Protein 3IEZ (pdb70)

Secondary structure (DSSP, 8-state):
--EEEEHHHHHHHTSEEEETT--GGGGGGEEEEEEE-SSTTEEEEEEEETTEEEEEEEEEHHHHHHHHHTT--EEEEETTEEEEHHHHHHHHH-/--EEEEHHHHHHHTSEEEETTS-GGGGGGEEEEEEE-SSTTEEEEEEEETTEEEEEEEEEHHHHHHHHHTT--EEEEETTEEEEHHHHHHHHH--

Foldseek 3Di:
DWDKDFQLRCCVVQFWVFFAPDDPVQSRQWMWTWADDPDLQKIKIFIGGNRHTDDIDIDGLVVLVVCVVVVHQWDARDPGIIGGSVVVSVVSVD/DWDKDFQLVCCVVQFWVFFPPDDSVQSRQKMWTWDQDPPHQKIKIFIDGNRHTDDIDIDGNVVLVVCVVVPNQWDCRDPGIIGGSVVVSCVNDPD

Sequence (189 aa):
KPVKYTAAKLHEKGVLLLDIDDLQTNQQFKNVTTFDIIATEDVGIFDVRSKFLGVEMEEKVQLNIQQDLLQMQYEGVAVMMKMFDKKVKVNVNLLIYLLLNKKPVKYTAAKLHEEKGVLLLDIDDLQTNQFKNVTTFDIIATEDVGIFDVRSKFLGVEMEKVQLNIQQDLLQMQYEEGVAVMMKMFDKVKVNVNNLLIYLLNNKK

B-factor: mean 20.49, std 7.67, range [2.0, 56.27]

Organism: Homo sapiens (NCBI:txid9606)

Solvent-accessible surface area: 10479 Å² total; per-residue (Å²): 126,58,82,119,50,55,0,30,106,3,19,49,65,4,4,2,10,62,8,64,108,27,111,75,115,59,5,152,41,7,34,0,11,15,38,75,49,131,74,154,9,49,33,18,0,57,10,53,63,123,62,89,74,119,63,109,40,90,14,43,31,106,74,2,55,113,57,79,150,149,54,55,10,32,22,101,9,12,132,60,3,68,0,1,0,54,40,2,22,165,20,12,77,106,130,73,77,102,28,49,0,30,101,3,8,58,70,3,5,1,12,60,10,56,141,38,122,78,100,62,2,137,37,10,36,2,10,14,51,75,33,136,78,150,15,43,27,16,2,69,10,54,75,116,59,92,84,119,66,64,38,115,14,52,34,126,75,2,51,111,55,64,169,128,44,63,9,33,34,99,12,9,78,101,6,71,0,1,0,51,38,2,23,140,12,16,78,88,148

Nearest PDB structures (foldseek):
  3iez-assembly1_A  TM=1.011E+00  e=2.760E-19  Homo sapiens
  3isu-assembly1_A  TM=9.462E-01  e=3.870E-12  Homo sapiens
  1x0h-assembly1_A  TM=8.982E-01  e=3.500E-11  Homo sapiens
  7s0i-assembly1_A  TM=7.755E-01  e=3.023E-01  Influenza A virus (A/Michigan/45/2015(H1N1))
  4m3m-assembly1_A-4  TM=5.484E-01  e=5.243E-01  Influenza A virus (A/duck/Ukraine/1/1963(H3N8))

Radius of gyration: 17.45 Å; Cα contacts (8 Å, |Δi|>4): 394; chains: 2; bounding box: 45×36×48 Å

Structure (mmCIF, N/CA/C/O backbone):
data_3IEZ
#
_entry.id   3IEZ
#
_cell.length_a   45.083
_cell.length_b   47.256
_cell.length_c   46.661
_cell.angle_alpha   90.000
_cell.angle_beta   95.510
_cell.angle_gamma   90.000
#
_symmetry.space_group_name_H-M   'P 1 21 1'
#
loop_
_entity.id
_entity.type
_entity.pdbx_description
1 polymer 'Ras GTPase-activating-like protein IQGAP2'
2 non-polymer 'UNKNOWN ATOM OR ION'
3 water water
#
loop_
_atom_site.group_PDB
_atom_site.id
_atom_site.type_symbol
_atom_site.label_atom_id
_atom_site.label_alt_id
_atom_site.label_comp_id
_atom_site.label_asym_id
_atom_site.label_entity_id
_atom_site.label_seq_id
_atom_site.pdbx_PDB_ins_code
_atom_site.Cartn_x
_atom_site.Cartn_y
_atom_site.Cartn_z
_atom_site.occupancy
_atom_site.B_iso_or_equiv
_atom_site.auth_seq_id
_atom_site.auth_comp_id
_atom_site.auth_asym_id
_atom_site.auth_atom_id
_atom_site.pdbx_PDB_model_num
ATOM 1 N N . LYS A 1 20 ? 26.729 0.674 5.013 1.00 34.18 1477 LYS A N 1
ATOM 2 C CA . LYS A 1 20 ? 27.268 -0.442 5.844 1.00 34.15 1477 LYS A CA 1
ATOM 3 C C . LYS A 1 20 ? 27.459 -0.009 7.296 1.00 33.74 1477 LYS A C 1
ATOM 4 O O . LYS A 1 20 ? 28.415 0.703 7.592 1.00 33.81 1477 LYS A O 1
ATOM 6 N N . PRO A 1 21 ? 26.558 -0.442 8.201 1.00 32.88 1478 PRO A N 1
ATOM 7 C CA . PRO A 1 21 ? 26.787 -0.206 9.639 1.00 31.76 1478 PRO A CA 1
ATOM 8 C C . PRO A 1 21 ? 28.091 -0.780 10.198 1.00 30.06 1478 PRO A C 1
ATOM 9 O O . PRO A 1 21 ? 28.530 -1.867 9.790 1.00 30.26 1478 PRO A O 1
ATOM 13 N N . VAL A 1 22 ? 28.729 -0.039 11.101 1.00 27.34 1479 VAL A N 1
ATOM 14 C CA . VAL A 1 22 ? 29.757 -0.605 11.957 1.00 25.55 1479 VAL A CA 1
ATOM 15 C C . VAL A 1 22 ? 29.043 -0.868 13.278 1.00 23.88 1479 VAL A C 1
ATOM 16 O O . VAL A 1 22 ? 28.327 -0.016 13.793 1.00 23.73 1479 VAL A O 1
ATOM 20 N N . LYS A 1 23 ? 29.223 -2.073 13.801 1.00 22.56 1480 LYS A N 1
ATOM 21 C CA . LYS A 1 23 ? 28.505 -2.558 14.974 1.00 21.82 1480 LYS A CA 1
ATOM 22 C C . LYS A 1 23 ? 29.447 -2.652 16.147 1.00 19.87 1480 LYS A C 1
ATOM 23 O O . LYS A 1 23 ? 30.567 -3.150 15.994 1.00 20.28 1480 LYS A O 1
ATOM 29 N N . TYR A 1 24 ? 28.990 -2.176 17.296 1.00 17.37 1481 TYR A N 1
ATOM 30 C CA . TYR A 1 24 ? 29.680 -2.359 18.583 1.00 17.24 1481 TYR A CA 1
ATOM 31 C C . TYR A 1 24 ? 28.707 -2.754 19.659 1.00 17.04 1481 TYR A C 1
ATOM 32 O O . TYR A 1 24 ? 27.660 -2.166 19.780 1.00 17.97 1481 TYR A O 1
ATOM 41 N N . THR A 1 25 ? 29.022 -3.770 20.451 1.00 16.85 1482 THR A N 1
ATOM 42 C CA . THR A 1 25 ? 28.215 -4.060 21.600 1.00 17.73 1482 THR A CA 1
ATOM 43 C C . THR A 1 25 ? 28.466 -3.037 22.688 1.00 16.07 1482 THR A C 1
ATOM 44 O O . THR A 1 25 ? 29.534 -2.377 22.714 1.00 16.32 1482 THR A O 1
ATOM 48 N N . ALA A 1 26 ? 27.488 -2.857 23.550 1.00 16.37 1483 ALA A N 1
ATOM 49 C CA . ALA A 1 26 ? 27.665 -1.985 24.703 1.00 15.64 1483 ALA A CA 1
ATOM 50 C C . ALA A 1 26 ? 28.822 -2.477 25.523 1.00 16.38 1483 ALA A C 1
ATOM 51 O O . ALA A 1 26 ? 29.605 -1.681 26.059 1.00 15.79 1483 ALA A O 1
ATOM 53 N N . ALA A 1 27 ? 28.943 -3.785 25.671 1.00 16.83 1484 ALA A N 1
ATOM 54 C CA . ALA A 1 27 ? 30.060 -4.322 26.437 1.00 17.43 1484 ALA A CA 1
ATOM 55 C C . ALA A 1 27 ? 31.427 -3.963 25.870 1.00 16.04 1484 ALA A C 1
ATOM 56 O O . ALA A 1 27 ? 32.320 -3.551 26.622 1.00 16.16 1484 ALA A O 1
ATOM 58 N N . LYS A 1 28 ? 31.629 -4.047 24.552 1.00 16.38 1485 LYS A N 1
ATOM 59 C CA . LYS A 1 28 ? 32.882 -3.625 23.897 1.00 15.33 1485 LYS A CA 1
ATOM 60 C C . LYS A 1 28 ? 33.155 -2.106 24.143 1.00 15.42 1485 LYS A C 1
ATOM 61 O O . LYS A 1 28 ? 34.259 -1.706 24.470 1.00 14.93 1485 LYS A O 1
ATOM 67 N N . LEU A 1 29 ? 32.139 -1.287 23.950 1.00 14.24 1486 LEU A N 1
ATOM 68 C CA . LEU A 1 29 ? 32.301 0.150 24.168 1.00 12.44 1486 LEU A CA 1
ATOM 69 C C . LEU A 1 29 ? 32.617 0.466 25.645 1.00 12.41 1486 LEU A C 1
ATOM 70 O O . LEU A 1 29 ? 33.375 1.399 25.926 1.00 10.69 1486 LEU A O 1
ATOM 75 N N . HIS A 1 30 ? 32.045 -0.301 26.570 1.00 11.67 1487 HIS A N 1
ATOM 76 C CA . HIS A 1 30 ? 32.302 -0.150 28.026 1.00 11.88 1487 HIS A CA 1
ATOM 77 C C . HIS A 1 30 ? 33.754 -0.533 28.312 1.00 12.06 1487 HIS A C 1
ATOM 78 O O . HIS A 1 30 ? 34.494 0.226 28.954 1.00 12.58 1487 HIS A O 1
ATOM 85 N N . GLU A 1 31 ? 34.189 -1.669 27.785 1.00 13.41 1488 GLU A N 1
ATOM 86 C CA . GLU A 1 31 ? 35.573 -2.090 27.936 1.00 13.48 1488 GLU A CA 1
ATOM 87 C C . GLU A 1 31 ? 36.532 -1.014 27.440 1.00 12.91 1488 GLU A C 1
ATOM 88 O O . GLU A 1 31 ? 37.557 -0.715 28.078 1.00 13.59 1488 GLU A O 1
ATOM 94 N N . LYS A 1 32 ? 36.257 -0.468 26.261 1.00 12.44 1489 LYS A N 1
ATOM 95 C CA . LYS A 1 32 ? 37.113 0.537 25.614 1.00 13.50 1489 LYS A CA 1
ATOM 96 C C . LYS A 1 32 ? 37.132 1.910 26.309 1.00 11.87 1489 LYS A C 1
ATOM 97 O O . LYS A 1 32 ? 37.989 2.739 26.030 1.00 14.48 1489 LYS A O 1
ATOM 102 N N . GLY A 1 33 ? 36.114 2.182 27.115 1.00 11.36 1490 GLY A N 1
ATOM 103 C CA . GLY A 1 33 ? 35.972 3.479 27.785 1.00 11.08 1490 GLY A CA 1
ATOM 104 C C . GLY A 1 33 ? 35.092 4.479 27.076 1.00 10.48 1490 GLY A C 1
ATOM 105 O O . GLY A 1 33 ? 34.815 5.559 27.578 1.00 10.10 1490 GLY A O 1
ATOM 106 N N . VAL A 1 34 ? 34.649 4.133 25.868 1.00 10.71 1491 VAL A N 1
ATOM 107 C CA . VAL A 1 34 ? 33.703 4.993 25.161 1.00 10.76 1491 VAL A CA 1
ATOM 108 C C . VAL A 1 34 ? 32.402 5.103 25.908 1.00 11.10 1491 VAL A C 1
ATOM 109 O O . VAL A 1 34 ? 31.844 6.199 26.007 1.00 10.44 1491 VAL A O 1
ATOM 113 N N . LEU A 1 35 ? 31.915 3.994 26.445 1.00 10.79 1492 LEU A N 1
ATOM 114 C CA A LEU A 1 35 ? 30.655 3.994 27.161 0.50 11.13 1492 LEU A CA 1
ATOM 115 C CA B LEU A 1 35 ? 30.653 3.947 27.164 0.50 11.47 1492 LEU A CA 1
ATOM 116 C C . LEU A 1 35 ? 30.950 3.923 28.664 1.00 10.93 1492 LEU A C 1
ATOM 117 O O . LEU A 1 35 ? 31.758 3.067 29.129 1.00 11.70 1492 LEU A O 1
ATOM 126 N N . LEU A 1 36 ? 30.334 4.817 29.434 1.00 12.30 1493 LEU A N 1
ATOM 127 C CA . LEU A 1 36 ? 30.466 4.802 30.902 1.00 12.93 1493 LEU A CA 1
ATOM 128 C C . LEU A 1 36 ? 29.395 3.936 31.552 1.00 13.61 1493 LEU A C 1
ATOM 129 O O . LEU A 1 36 ? 29.753 3.093 32.405 1.00 16.63 1493 LEU A O 1
ATOM 134 N N . ASP A 1 37 ? 28.138 4.122 31.173 1.00 12.96 1494 ASP A N 1
ATOM 135 C CA . ASP A 1 37 ? 27.043 3.432 31.842 1.00 15.40 1494 ASP A CA 1
ATOM 136 C C . ASP A 1 37 ? 25.770 3.542 31.026 1.00 16.62 1494 ASP A C 1
ATOM 137 O O . ASP A 1 37 ? 25.647 4.385 30.152 1.00 15.31 1494 ASP A O 1
ATOM 142 N N . ILE A 1 38 ? 24.822 2.652 31.323 1.00 18.90 1495 ILE A N 1
ATOM 143 C CA . ILE A 1 38 ? 23.481 2.699 30.792 1.00 19.61 1495 ILE A CA 1
ATOM 144 C C . ILE A 1 38 ? 22.563 2.617 32.025 1.00 22.15 1495 ILE A C 1
ATOM 145 O O . ILE A 1 38 ? 22.601 1.645 32.778 1.00 23.11 1495 ILE A O 1
ATOM 150 N N . ASP A 1 39 ? 21.824 3.689 32.248 1.00 25.00 1496 ASP A N 1
ATOM 151 C CA . ASP A 1 39 ? 20.950 3.818 33.420 1.00 28.13 1496 ASP A CA 1
ATOM 152 C C . ASP A 1 39 ? 19.906 2.701 33.361 1.00 29.90 1496 ASP A C 1
ATOM 153 O O . ASP A 1 39 ? 19.263 2.510 32.333 1.00 30.75 1496 ASP A O 1
ATOM 158 N N . ASP A 1 40 ? 19.729 1.985 34.462 1.00 32.85 1497 ASP A N 1
ATOM 159 C CA . ASP A 1 40 ? 18.633 1.000 34.579 1.00 34.47 1497 ASP A CA 1
ATOM 160 C C . ASP A 1 40 ? 18.876 -0.249 33.734 1.00 36.08 1497 ASP A C 1
ATOM 161 O O . ASP A 1 40 ? 17.932 -0.955 33.312 1.00 37.36 1497 ASP A O 1
ATOM 163 N N . LEU A 1 41 ? 20.152 -0.524 33.485 1.00 36.56 1498 LEU A N 1
ATOM 164 C CA . LEU A 1 41 ? 20.553 -1.739 32.836 1.00 36.73 1498 LEU A CA 1
ATOM 165 C C . LEU A 1 41 ? 21.631 -2.336 33.702 1.00 36.75 1498 LEU A C 1
ATOM 166 O O . LEU A 1 41 ? 22.639 -1.694 34.001 1.00 36.75 1498 LEU A O 1
ATOM 171 N N . GLN A 1 42 ? 21.408 -3.575 34.130 1.00 36.74 1499 GLN A N 1
ATOM 172 C CA . GLN A 1 42 ? 22.388 -4.296 34.901 1.00 36.58 1499 GLN A CA 1
ATOM 173 C C . GLN A 1 42 ? 23.560 -4.552 33.967 1.00 35.99 1499 GLN A C 1
ATOM 174 O O . GLN A 1 42 ? 23.366 -4.727 32.767 1.00 34.58 1499 GLN A O 1
ATOM 180 N N . THR A 1 43 ? 24.779 -4.521 34.494 1.00 35.50 1500 THR A N 1
ATOM 181 C CA . THR A 1 43 ? 25.961 -4.655 33.639 1.00 35.13 1500 THR A CA 1
ATOM 182 C C . THR A 1 43 ? 25.957 -6.029 32.963 1.00 34.63 1500 THR A C 1
ATOM 183 O O . THR A 1 43 ? 26.569 -6.184 31.906 1.00 34.46 1500 THR A O 1
ATOM 185 N N . ASN A 1 44 ? 25.244 -7.001 33.562 1.00 33.88 1501 ASN A N 1
ATOM 186 C CA . ASN A 1 44 ? 25.028 -8.332 32.958 1.00 33.00 1501 ASN A CA 1
ATOM 187 C C . ASN A 1 44 ? 24.032 -8.346 31.792 1.00 31.03 1501 ASN A C 1
ATOM 188 O O . ASN A 1 44 ? 23.711 -9.407 31.274 1.00 31.84 1501 ASN A O 1
ATOM 193 N N . GLN A 1 45 ? 23.520 -7.178 31.440 1.00 28.74 1502 GLN A N 1
ATOM 194 C CA A GLN A 1 45 ? 22.683 -7.014 30.265 0.50 27.73 1502 GLN A CA 1
ATOM 195 C CA B GLN A 1 45 ? 22.676 -7.031 30.267 0.50 27.61 1502 GLN A CA 1
ATOM 196 C C . GLN A 1 45 ? 23.355 -6.187 29.182 1.00 26.65 1502 GLN A C 1
ATOM 197 O O . GLN A 1 45 ? 22.772 -5.959 28.134 1.00 25.25 1502 GLN A O 1
ATOM 208 N N . PHE A 1 46 ? 24.598 -5.727 29.407 1.00 25.26 1503 PHE A N 1
ATOM 209 C CA . PHE A 1 46 ? 25.261 -4.889 28.356 1.00 24.68 1503 PHE A CA 1
ATOM 210 C C . PHE A 1 46 ? 25.513 -5.652 27.059 1.00 24.81 1503 PHE A C 1
ATOM 211 O O . PHE A 1 46 ? 25.586 -5.068 25.966 1.00 24.61 1503 PHE A O 1
ATOM 219 N N . LYS A 1 47 ? 25.685 -6.966 27.190 1.00 25.89 1504 LYS A N 1
ATOM 220 C CA . LYS A 1 47 ? 25.883 -7.832 26.038 1.00 26.23 1504 LYS A CA 1
ATOM 221 C C . LYS A 1 47 ? 24.646 -7.822 25.116 1.00 25.43 1504 LYS A C 1
ATOM 222 O O . LYS A 1 47 ? 24.759 -8.090 23.923 1.00 27.18 1504 LYS A O 1
ATOM 228 N N . ASN A 1 48 ? 23.508 -7.463 25.678 1.00 24.39 1505 ASN A N 1
ATOM 229 C CA . ASN A 1 48 ? 22.248 -7.481 24.932 1.00 22.64 1505 ASN A CA 1
ATOM 230 C C . ASN A 1 48 ? 21.961 -6.192 24.206 1.00 20.98 1505 ASN A C 1
ATOM 231 O O . ASN A 1 48 ? 20.997 -6.098 23.453 1.00 17.04 1505 ASN A O 1
ATOM 236 N N . VAL A 1 49 ? 22.834 -5.200 24.423 1.00 18.85 1506 VAL A N 1
ATOM 237 C CA . VAL A 1 49 ? 22.745 -3.906 23.750 1.00 17.58 1506 VAL A CA 1
ATOM 238 C C . VAL A 1 49 ? 23.816 -3.815 22.683 1.00 16.39 1506 VAL A C 1
ATOM 239 O O . VAL A 1 49 ? 25.001 -4.102 22.943 1.00 17.38 1506 VAL A O 1
ATOM 243 N N A THR A 1 50 ? 23.391 -3.469 21.459 0.50 15.58 1507 THR A N 1
ATOM 244 N N B THR A 1 50 ? 23.419 -3.432 21.490 0.50 15.52 1507 THR A N 1
ATOM 245 C CA A THR A 1 50 ? 24.279 -3.204 20.300 0.50 16.28 1507 THR A CA 1
ATOM 246 C CA B THR A 1 50 ? 24.388 -3.100 20.482 0.50 16.19 1507 THR A CA 1
ATOM 247 C C A THR A 1 50 ? 24.009 -1.851 19.620 0.50 15.34 1507 THR A C 1
ATOM 248 C C B THR A 1 50 ? 24.069 -1.727 19.921 0.50 15.11 1507 THR A C 1
ATOM 249 O O A THR A 1 50 ? 22.876 -1.475 19.335 0.50 15.08 1507 THR A O 1
ATOM 250 O O B THR A 1 50 ? 22.981 -1.182 20.127 0.50 14.37 1507 THR A O 1
ATOM 257 N N . PHE A 1 51 ? 25.085 -1.155 19.285 1.00 14.80 1508 PHE A N 1
ATOM 258 C CA . PHE A 1 51 ? 24.977 0.110 18.594 1.00 14.93 1508 PHE A CA 1
ATOM 259 C C . PHE A 1 51 ? 25.422 -0.083 17.161 1.00 15.07 1508 PHE A C 1
ATOM 260 O O . PHE A 1 51 ? 26.489 -0.610 16.940 1.00 18.22 1508 PHE A O 1
ATOM 268 N N . ASP A 1 52 ? 24.596 0.316 16.192 1.00 16.06 1509 ASP A N 1
ATOM 269 C CA . ASP A 1 52 ? 25.030 0.372 14.790 1.00 16.71 1509 ASP A CA 1
ATOM 270 C C . ASP A 1 52 ? 25.348 1.830 14.456 1.00 16.06 1509 ASP A C 1
ATOM 271 O O . ASP A 1 52 ? 24.536 2.706 14.698 1.00 17.58 1509 ASP A O 1
ATOM 276 N N . ILE A 1 53 ? 26.525 2.058 13.904 1.00 15.88 1510 ILE A N 1
ATOM 277 C CA . ILE A 1 53 ? 26.948 3.436 13.535 1.00 16.63 1510 ILE A CA 1
ATOM 278 C C . ILE A 1 53 ? 27.033 3.462 12.027 1.00 17.22 1510 ILE A C 1
ATOM 279 O O . ILE A 1 53 ? 27.751 2.682 11.429 1.00 18.03 1510 ILE A O 1
ATOM 284 N N . ILE A 1 54 ? 26.238 4.324 11.420 1.00 17.98 1511 ILE A N 1
ATOM 285 C CA . ILE A 1 54 ? 26.061 4.345 9.989 1.00 19.55 1511 ILE A CA 1
ATOM 286 C C . ILE A 1 54 ? 26.471 5.717 9.438 1.00 19.19 1511 ILE A C 1
ATOM 287 O O . ILE A 1 54 ? 26.048 6.747 9.937 1.00 18.38 1511 ILE A O 1
ATOM 292 N N . ALA A 1 55 ? 27.312 5.719 8.412 1.00 20.87 1512 ALA A N 1
ATOM 293 C CA . ALA A 1 55 ? 27.624 6.959 7.731 1.00 20.73 1512 ALA A CA 1
ATOM 294 C C . ALA A 1 55 ? 26.385 7.525 7.049 1.00 20.42 1512 ALA A C 1
ATOM 295 O O . ALA A 1 55 ? 25.421 6.815 6.731 1.00 21.38 1512 ALA A O 1
ATOM 297 N N . THR A 1 56 ? 26.405 8.836 6.848 1.00 18.55 1513 THR A N 1
ATOM 298 C CA . THR A 1 56 ? 25.350 9.540 6.135 1.00 18.92 1513 THR A CA 1
ATOM 299 C C . THR A 1 56 ? 25.958 10.328 4.988 1.00 18.97 1513 THR A C 1
ATOM 300 O O . THR A 1 56 ? 27.168 10.280 4.773 1.00 21.48 1513 THR A O 1
ATOM 304 N N . GLU A 1 57 ? 25.104 11.015 4.248 1.00 21.31 1514 GLU A N 1
ATOM 305 C CA . GLU A 1 57 ? 25.541 11.830 3.108 1.00 21.85 1514 GLU A CA 1
ATOM 306 C C . GLU A 1 57 ? 26.306 13.097 3.536 1.00 22.23 1514 GLU A C 1
ATOM 307 O O . GLU A 1 57 ? 26.795 13.840 2.685 1.00 23.43 1514 GLU A O 1
ATOM 310 N N . ASP A 1 58 ? 26.391 13.363 4.841 1.00 20.24 1515 ASP A N 1
ATOM 311 C CA . ASP A 1 58 ? 27.265 14.427 5.370 1.00 18.98 1515 ASP A CA 1
ATOM 312 C C . ASP A 1 58 ? 28.471 13.802 6.064 1.00 18.52 1515 ASP A C 1
ATOM 313 O O . ASP A 1 58 ? 28.317 12.932 6.891 1.00 16.87 1515 ASP A O 1
ATOM 318 N N . VAL A 1 59 ? 29.684 14.227 5.716 1.00 17.76 1516 VAL A N 1
ATOM 319 C CA . VAL A 1 59 ? 30.890 13.660 6.317 1.00 19.12 1516 VAL A CA 1
ATOM 320 C C . VAL A 1 59 ? 30.913 13.867 7.824 1.00 19.65 1516 VAL A C 1
ATOM 321 O O . VAL A 1 59 ? 31.542 13.049 8.511 1.00 19.12 1516 VAL A O 1
ATOM 325 N N . GLY A 1 60 ? 30.251 14.910 8.326 1.00 18.26 1517 GLY A N 1
ATOM 326 C CA . GLY A 1 60 ? 30.264 15.151 9.776 1.00 19.31 1517 GLY A CA 1
ATOM 327 C C . GLY A 1 60 ? 29.197 14.437 10.591 1.00 18.87 1517 GLY A C 1
ATOM 328 O O . GLY A 1 60 ? 29.245 14.459 11.831 1.00 20.46 1517 GLY A O 1
ATOM 329 N N . ILE A 1 61 ? 28.280 13.718 9.937 1.00 16.64 1518 ILE A N 1
ATOM 330 C CA . ILE A 1 61 ? 27.092 13.258 10.633 1.00 15.20 1518 ILE A CA 1
ATOM 331 C C . ILE A 1 61 ? 26.943 11.755 10.561 1.00 14.14 1518 ILE A C 1
ATOM 332 O O . ILE A 1 61 ? 27.079 11.120 9.514 1.00 14.00 1518 ILE A O 1
ATOM 337 N N . PHE A 1 62 ? 26.717 11.160 11.741 1.00 14.31 1519 PHE A N 1
ATOM 338 C CA . PHE A 1 62 ? 26.563 9.698 11.898 1.00 15.12 1519 PHE A CA 1
ATOM 339 C C . PHE A 1 62 ? 25.209 9.336 12.465 1.00 13.79 1519 PHE A C 1
ATOM 340 O O . PHE A 1 62 ? 24.693 10.006 13.371 1.00 15.02 1519 PHE A O 1
ATOM 348 N N . ASP A 1 63 ? 24.614 8.288 11.905 1.00 15.38 1520 ASP A N 1
ATOM 349 C CA . ASP A 1 63 ? 23.312 7.761 12.311 1.00 16.86 1520 ASP A CA 1
ATOM 350 C C . ASP A 1 63 ? 23.603 6.604 13.257 1.00 16.40 1520 ASP A C 1
ATOM 351 O O . ASP A 1 63 ? 24.249 5.642 12.853 1.00 18.34 1520 ASP A O 1
ATOM 356 N N . VAL A 1 64 ? 23.243 6.757 14.522 1.00 14.88 1521 VAL A N 1
ATOM 357 C CA . VAL A 1 64 ? 23.524 5.748 15.543 1.00 13.98 1521 VAL A CA 1
ATOM 358 C C . VAL A 1 64 ? 22.207 5.106 15.960 1.00 14.75 1521 VAL A C 1
ATOM 359 O O . VAL A 1 64 ? 21.312 5.771 16.415 1.00 14.55 1521 VAL A O 1
ATOM 363 N N . ARG A 1 65 ? 22.109 3.796 15.759 1.00 15.38 1522 ARG A N 1
ATOM 364 C CA . ARG A 1 65 ? 20.949 3.019 16.234 1.00 15.81 1522 ARG A CA 1
ATOM 365 C C . ARG A 1 65 ? 21.279 2.206 17.468 1.00 15.45 1522 ARG A C 1
ATOM 366 O O . ARG A 1 65 ? 22.332 1.550 17.522 1.00 16.96 1522 ARG A O 1
ATOM 374 N N . SER A 1 66 ? 20.384 2.243 18.430 1.00 16.38 1523 SER A N 1
ATOM 375 C CA . SER A 1 66 ? 20.514 1.532 19.695 1.00 16.54 1523 SER A CA 1
ATOM 376 C C . SER A 1 66 ? 19.592 0.332 19.651 1.00 17.45 1523 SER A C 1
ATOM 377 O O . SER A 1 66 ? 18.390 0.505 19.507 1.00 18.07 1523 SER A O 1
ATOM 380 N N . LYS A 1 67 ? 20.175 -0.853 19.733 1.00 15.61 1524 LYS A N 1
ATOM 381 C CA . LYS A 1 67 ? 19.390 -2.117 19.633 1.00 17.59 1524 LYS A CA 1
ATOM 382 C C . LYS A 1 67 ? 19.416 -2.823 20.981 1.00 17.55 1524 LYS A C 1
ATOM 383 O O . LYS A 1 67 ? 20.403 -2.763 21.728 1.00 17.60 1524 LYS A O 1
ATOM 389 N N . PHE A 1 68 ? 18.317 -3.500 21.307 1.00 16.79 1525 PHE A N 1
ATOM 390 C CA . PHE A 1 68 ? 18.235 -4.301 22.500 1.00 16.13 1525 PHE A CA 1
ATOM 391 C C . PHE A 1 68 ? 17.692 -5.652 22.054 1.00 15.05 1525 PHE A C 1
ATOM 392 O O . PHE A 1 68 ? 16.629 -5.691 21.442 1.00 14.68 1525 PHE A O 1
ATOM 400 N N . LEU A 1 69 ? 18.444 -6.720 22.312 1.00 14.99 1526 LEU A N 1
ATOM 401 C CA . LEU A 1 69 ? 18.068 -8.076 21.840 1.00 15.16 1526 LEU A CA 1
ATOM 402 C C . LEU A 1 69 ? 17.638 -8.047 20.374 1.00 15.02 1526 LEU A C 1
ATOM 403 O O . LEU A 1 69 ? 16.644 -8.661 19.919 1.00 17.00 1526 LEU A O 1
ATOM 408 N N . GLY A 1 70 ? 18.414 -7.322 19.575 1.00 15.31 1527 GLY A N 1
ATOM 409 C CA . GLY A 1 70 ? 18.223 -7.310 18.126 1.00 17.66 1527 GLY A CA 1
ATOM 410 C C . GLY A 1 70 ? 17.189 -6.317 17.624 1.00 17.61 1527 GLY A C 1
ATOM 411 O O . GLY A 1 70 ? 16.989 -6.190 16.403 1.00 21.67 1527 GLY A O 1
ATOM 412 N N . VAL A 1 71 ? 16.525 -5.636 18.544 1.00 16.61 1528 VAL A N 1
ATOM 413 C CA . VAL A 1 71 ? 15.413 -4.747 18.257 1.00 16.39 1528 VAL A CA 1
ATOM 414 C C . VAL A 1 71 ? 15.920 -3.290 18.345 1.00 15.91 1528 VAL A C 1
ATOM 415 O O . VAL A 1 71 ? 16.399 -2.890 19.374 1.00 17.28 1528 VAL A O 1
ATOM 419 N N . GLU A 1 72 ? 15.687 -2.494 17.298 1.00 18.29 1529 GLU A N 1
ATOM 420 C CA . GLU A 1 72 ? 16.033 -1.057 17.338 1.00 19.06 1529 GLU A CA 1
ATOM 421 C C . GLU A 1 72 ? 15.067 -0.349 18.275 1.00 20.14 1529 GLU A C 1
ATOM 422 O O . GLU A 1 72 ? 13.835 -0.363 18.043 1.00 21.98 1529 GLU A O 1
ATOM 428 N N . MET A 1 73 ? 15.594 0.271 19.323 1.00 20.30 1530 MET A N 1
ATOM 429 C CA . MET A 1 73 ? 14.830 0.941 20.377 1.00 21.48 1530 MET A CA 1
ATOM 430 C C . MET A 1 73 ? 14.853 2.464 20.235 1.00 22.00 1530 MET A C 1
ATOM 431 O O . MET A 1 73 ? 13.900 3.154 20.620 1.00 23.34 1530 MET A O 1
ATOM 436 N N . GLU A 1 74 ? 15.942 3.000 19.684 1.00 20.69 1531 GLU A N 1
ATOM 437 C CA A GLU A 1 74 ? 16.032 4.432 19.474 0.50 20.10 1531 GLU A CA 1
ATOM 438 C CA B GLU A 1 74 ? 16.157 4.448 19.640 0.50 20.60 1531 GLU A CA 1
ATOM 439 C C . GLU A 1 74 ? 17.202 4.717 18.568 1.00 19.02 1531 GLU A C 1
ATOM 440 O O . GLU A 1 74 ? 17.946 3.825 18.192 1.00 16.61 1531 GLU A O 1
ATOM 451 N N . LYS A 1 75 ? 17.271 5.944 18.098 1.00 18.51 1532 LYS A N 1
ATOM 452 C CA . 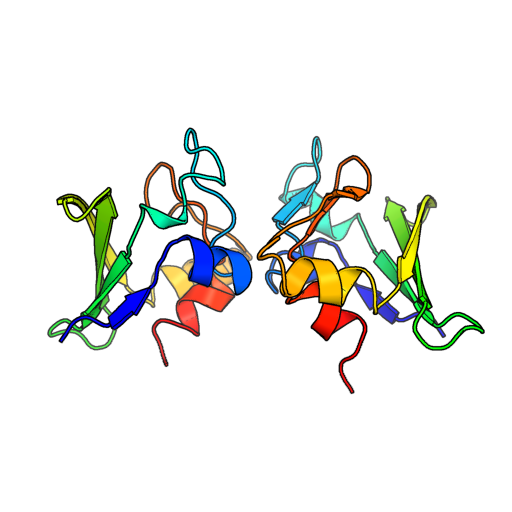LYS A 1 75 ? 18.268 6.347 17.109 1.00 18.96 1532 LYS A CA 1
ATOM 453 C C . LYS A 1 75 ? 18.570 7.820 17.362 1.00 17.24 1532 LYS A C 1
ATOM 454 O O . LYS A 1 75 ? 17.741 8.568 17.909 1.00 16.84 1532 LYS A O 1
ATOM 460 N N . VAL A 1 76 ? 19.793 8.207 17.019 1.00 15.81 1533 VAL A N 1
ATOM 461 C CA . VAL A 1 76 ? 20.235 9.594 17.187 1.00 15.43 1533 VAL A CA 1
ATOM 462 C C . VAL A 1 76 ? 21.154 9.917 16.048 1.00 15.20 1533 VAL A C 1
ATOM 463 O O . VAL A 1 76 ? 21.922 9.080 15.599 1.00 15.30 1533 VAL A O 1
ATOM 467 N N . GLN A 1 77 ? 21.091 11.145 15.542 1.00 15.52 1534 GLN A N 1
ATOM 468 C CA . GLN A 1 77 ? 22.045 11.615 14.564 1.00 16.11 1534 GLN A CA 1
ATOM 469 C C . GLN A 1 77 ? 23.054 12.474 15.294 1.00 16.22 1534 GLN A C 1
ATOM 470 O O . GLN A 1 77 ? 22.682 13.431 15.973 1.00 17.79 1534 GLN A O 1
ATOM 476 N N . LEU A 1 78 ? 24.321 12.125 15.172 1.00 13.80 1535 LEU A N 1
ATOM 477 C CA . LEU A 1 78 ? 25.390 12.812 15.866 1.00 14.16 1535 LEU A CA 1
ATOM 478 C C . LEU A 1 78 ? 26.241 13.558 14.855 1.00 14.78 1535 LEU A C 1
ATOM 479 O O . LEU A 1 78 ? 26.822 12.971 13.972 1.00 15.69 1535 LEU A O 1
ATOM 484 N N . ASN A 1 79 ? 26.330 14.849 15.049 1.00 14.41 1536 ASN A N 1
ATOM 485 C CA . ASN A 1 79 ? 27.209 15.715 14.257 1.00 14.99 1536 ASN A CA 1
ATOM 486 C C . ASN A 1 79 ? 28.514 15.903 15.054 1.00 15.72 1536 ASN A C 1
ATOM 487 O O . ASN A 1 79 ? 28.500 16.430 16.187 1.00 15.36 1536 ASN A O 1
ATOM 492 N N . ILE A 1 80 ? 29.620 15.451 14.475 1.00 16.31 1537 ILE A N 1
ATOM 493 C CA . ILE A 1 80 ? 30.930 15.528 15.156 1.00 17.64 1537 ILE A CA 1
ATOM 494 C C . ILE A 1 80 ? 31.239 16.968 15.545 1.00 17.75 1537 ILE A C 1
ATOM 495 O O . ILE A 1 80 ? 31.929 17.150 16.559 1.00 18.17 1537 ILE A O 1
ATOM 500 N N . GLN A 1 81 ? 30.701 17.985 14.862 1.00 17.77 1538 GLN A N 1
ATOM 501 C CA A GLN A 1 81 ? 30.952 19.342 15.315 0.50 18.39 1538 GLN A CA 1
ATOM 502 C CA B GLN A 1 81 ? 30.822 19.437 15.259 0.50 18.62 1538 GLN A CA 1
ATOM 503 C C . GLN A 1 81 ? 30.240 19.704 16.628 1.00 18.10 1538 GLN A C 1
ATOM 504 O O . GLN A 1 81 ? 30.731 20.539 17.403 1.00 17.86 1538 GLN A O 1
ATOM 515 N N . ASP A 1 82 ? 29.104 19.084 16.898 1.00 16.70 1539 ASP A N 1
ATOM 516 C CA . ASP A 1 82 ? 28.451 19.283 18.188 1.00 16.72 1539 ASP A CA 1
ATOM 517 C C . ASP A 1 82 ? 29.317 18.669 19.304 1.00 16.63 1539 ASP A C 1
ATOM 518 O O . ASP A 1 82 ? 29.444 19.228 20.406 1.00 15.74 1539 ASP A O 1
ATOM 523 N N . LEU A 1 83 ? 29.975 17.553 19.034 1.00 14.81 1540 LEU A N 1
ATOM 524 C CA . LEU A 1 83 ? 30.869 16.903 19.971 1.00 15.07 1540 LEU A CA 1
ATOM 525 C C . LEU A 1 83 ? 32.107 17.772 20.210 1.00 14.08 1540 LEU A C 1
ATOM 526 O O . LEU A 1 83 ? 32.566 17.910 21.339 1.00 15.19 1540 LEU A O 1
ATOM 531 N N . LEU A 1 84 ? 32.593 18.377 19.137 1.00 14.95 1541 LEU A N 1
ATOM 532 C CA . LEU A 1 84 ? 33.779 19.247 19.244 1.00 15.61 1541 LEU A CA 1
ATOM 533 C C . LEU A 1 84 ? 33.428 20.460 20.070 1.00 17.67 1541 LEU A C 1
ATOM 534 O O . LEU A 1 84 ? 34.317 20.925 20.819 1.00 20.05 1541 LEU A O 1
ATOM 539 N N . GLN A 1 85 ? 32.202 20.985 19.960 1.00 17.58 1542 GLN A N 1
ATOM 540 C CA . GLN A 1 85 ? 31.756 22.166 20.771 1.00 18.46 1542 GLN A CA 1
ATOM 541 C C . GLN A 1 85 ? 31.781 21.771 22.243 1.00 19.82 1542 GLN A C 1
ATOM 542 O O . GLN A 1 85 ? 32.260 22.539 23.098 1.00 22.85 1542 GLN A O 1
ATOM 548 N N . MET A 1 86 ? 31.388 20.541 22.540 1.00 18.51 1543 MET A N 1
ATOM 549 C CA . MET A 1 86 ? 31.439 20.029 23.924 1.00 19.28 1543 MET A CA 1
ATOM 550 C C . MET A 1 86 ? 32.854 19.962 24.442 1.00 20.61 1543 MET A C 1
ATOM 551 O O . MET A 1 86 ? 33.105 20.377 25.600 1.00 22.16 1543 MET A O 1
ATOM 556 N N . GLN A 1 87 ? 33.767 19.458 23.627 1.00 21.90 1544 GLN A N 1
ATOM 557 C CA . GLN A 1 87 ? 35.216 19.372 23.927 1.00 23.40 1544 GLN A CA 1
ATOM 558 C C . GLN A 1 87 ? 35.730 20.801 24.240 1.00 25.82 1544 GLN A C 1
ATOM 559 O O . GLN A 1 87 ? 36.718 20.912 25.006 1.00 27.82 1544 GLN A O 1
ATOM 565 N N . TYR A 1 88 ? 35.003 21.839 23.739 1.00 27.20 1545 TYR A N 1
ATOM 566 C CA . TYR A 1 88 ? 35.239 23.318 24.066 1.00 27.17 1545 TYR A CA 1
ATOM 567 C C . TYR A 1 88 ? 34.554 23.962 25.269 1.00 28.24 1545 TYR A C 1
ATOM 568 O O . TYR A 1 88 ? 34.98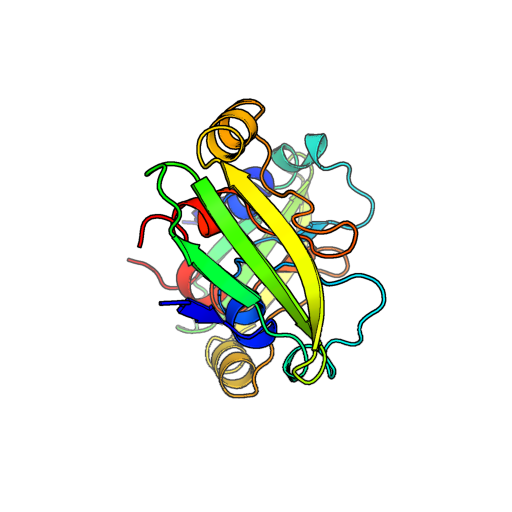1 25.054 25.718 1.00 29.22 1545 TYR A O 1
ATOM 577 N N . GLU A 1 89 ? 33.440 23.432 25.735 1.00 28.46 1546 GLU A N 1
ATOM 578 C CA . GLU A 1 89 ? 32.985 23.842 27.029 1.00 28.51 1546 GLU A CA 1
ATOM 579 C C . GLU A 1 89 ? 33.861 23.090 28.089 1.00 27.00 1546 GLU A C 1
ATOM 580 O O . GLU A 1 89 ? 33.634 23.300 29.262 1.00 29.87 1546 GLU A O 1
ATOM 586 N N . GLY A 1 90 ? 34.841 22.267 27.668 1.00 26.21 1547 GLY A N 1
ATOM 587 C CA . GLY A 1 90 ? 35.600 21.317 28.532 1.00 24.20 1547 GLY A CA 1
ATOM 588 C C . GLY A 1 90 ? 34.760 20.193 29.142 1.00 22.42 1547 GLY A C 1
ATOM 589 O O . GLY A 1 90 ? 34.954 19.782 30.294 1.00 21.15 1547 GLY A O 1
ATOM 590 N N . VAL A 1 91 ? 33.802 19.702 28.354 1.00 18.89 1548 VAL A N 1
ATOM 591 C CA . VAL A 1 91 ? 32.857 18.670 28.756 1.00 17.94 1548 VAL A CA 1
ATOM 592 C C . VAL A 1 91 ? 33.422 17.333 28.318 1.00 15.06 1548 VAL A C 1
ATOM 593 O O . VAL A 1 91 ? 33.721 17.105 27.127 1.00 16.31 1548 VAL A O 1
ATOM 597 N N . ALA A 1 92 ? 33.565 16.414 29.266 1.00 12.40 1549 ALA A N 1
ATOM 598 C CA . ALA A 1 92 ? 34.133 15.111 29.039 1.00 10.95 1549 ALA A CA 1
ATOM 599 C C . ALA A 1 92 ? 33.156 14.038 28.620 1.00 11.67 1549 ALA A C 1
ATOM 600 O O . ALA A 1 92 ? 33.569 13.063 27.983 1.00 10.93 1549 ALA A O 1
ATOM 602 N N . VAL A 1 93 ? 31.899 14.169 29.040 1.00 11.23 1550 VAL A N 1
ATOM 603 C CA . VAL A 1 93 ? 30.904 13.138 28.854 1.00 12.36 1550 VAL A CA 1
ATOM 604 C C . VAL A 1 93 ? 29.557 13.752 28.449 1.00 12.92 1550 VAL A C 1
ATOM 605 O O . VAL A 1 93 ? 29.249 14.904 28.795 1.00 13.57 1550 VAL A O 1
ATOM 609 N N . MET A 1 94 ? 28.794 12.969 27.722 1.00 12.44 1551 MET A N 1
ATOM 610 C CA A MET A 1 94 ? 27.455 13.352 27.235 0.50 12.38 1551 MET A CA 1
ATOM 611 C CA B MET A 1 94 ? 27.449 13.368 27.302 0.50 12.50 1551 MET A CA 1
ATOM 612 C C . MET A 1 94 ? 26.508 12.172 27.362 1.00 13.11 1551 MET A C 1
ATOM 613 O O . MET A 1 94 ? 26.931 11.023 27.597 1.00 13.18 1551 MET A O 1
ATOM 622 N N . LYS A 1 95 ? 25.226 12.420 27.113 1.00 12.99 1552 LYS A N 1
ATOM 623 C CA . LYS A 1 95 ? 24.230 11.362 27.126 1.00 15.81 1552 LYS A CA 1
ATOM 624 C C . LYS A 1 95 ? 23.747 11.161 25.707 1.00 16.97 1552 LYS A C 1
ATOM 625 O O . LYS A 1 95 ? 22.922 11.957 25.214 1.00 18.27 1552 LYS A O 1
ATOM 631 N N . MET A 1 96 ? 24.311 10.139 25.033 1.00 18.45 1553 MET A N 1
ATOM 632 C CA . MET A 1 96 ? 24.131 9.895 23.608 1.00 17.97 1553 MET A CA 1
ATOM 633 C C . MET A 1 96 ? 22.709 9.469 23.416 1.00 19.58 1553 MET A C 1
ATOM 634 O O . MET A 1 96 ? 22.132 9.737 22.390 1.00 20.68 1553 MET A O 1
ATOM 639 N N . PHE A 1 97 ? 22.187 8.789 24.410 1.00 20.17 1554 PHE A N 1
ATOM 640 C CA . PHE A 1 97 ? 20.744 8.518 24.574 1.00 21.52 1554 PHE A CA 1
ATOM 641 C C . PHE A 1 97 ? 20.462 8.856 25.997 1.00 23.34 1554 PHE A C 1
ATOM 642 O O . PHE A 1 97 ? 21.387 8.919 26.778 1.00 23.92 1554 PHE A O 1
ATOM 650 N N . ASP A 1 98 ? 19.187 9.134 26.326 1.00 26.17 1555 ASP A N 1
ATOM 651 C CA . ASP A 1 98 ? 18.834 9.668 27.655 1.00 27.52 1555 ASP A CA 1
ATOM 652 C C . ASP A 1 98 ? 19.377 8.828 28.789 1.00 26.17 1555 ASP A C 1
ATOM 653 O O . ASP A 1 98 ? 19.393 9.275 29.929 1.00 29.37 1555 ASP A O 1
ATOM 658 N N . LYS A 1 99 ? 19.794 7.612 28.464 1.00 24.69 1556 LYS A N 1
ATOM 659 C CA A LYS A 1 99 ? 20.217 6.652 29.463 0.50 23.34 1556 LYS A CA 1
ATOM 660 C CA B LYS A 1 99 ? 20.192 6.604 29.414 0.50 23.14 1556 LYS A CA 1
ATOM 661 C C . LYS A 1 99 ? 21.676 6.235 29.261 1.00 20.87 1556 LYS A C 1
ATOM 662 O O . LYS A 1 99 ? 22.241 5.561 30.122 1.00 21.15 1556 LYS A O 1
ATOM 669 N N . VAL A 1 100 ? 22.288 6.672 28.155 1.00 18.06 1557 VAL A N 1
ATOM 670 C C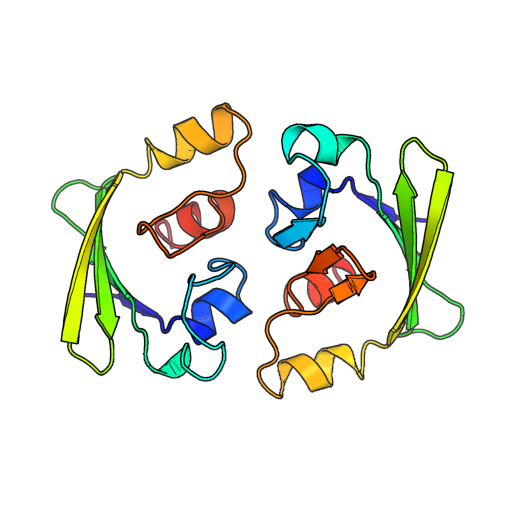A . VAL A 1 100 ? 23.580 6.113 27.735 1.00 15.90 1557 VAL A CA 1
ATOM 671 C C . VAL A 1 100 ? 24.656 7.187 27.822 1.00 13.42 1557 VAL A C 1
ATOM 672 O O . VAL A 1 100 ? 24.680 8.121 27.043 1.00 14.54 1557 VAL A O 1
ATOM 676 N N . LYS A 1 101 ? 25.514 7.081 28.827 1.00 11.94 1558 LYS A N 1
ATOM 677 C CA . LYS A 1 101 ? 26.578 8.036 29.058 1.00 12.81 1558 LYS A CA 1
ATOM 678 C C . LYS A 1 101 ? 27.825 7.597 28.330 1.00 11.33 1558 LYS A C 1
ATOM 679 O O . LYS A 1 101 ? 28.280 6.464 28.523 1.00 11.38 1558 LYS A O 1
ATOM 685 N N . VAL A 1 102 ? 28.399 8.524 27.544 1.00 9.60 1559 VAL A N 1
ATOM 686 C CA . VAL A 1 102 ? 29.567 8.272 26.716 1.00 11.12 1559 VAL A CA 1
ATOM 687 C C . VAL A 1 102 ? 30.624 9.347 26.876 1.00 11.22 1559 VAL A C 1
ATOM 688 O O . VAL A 1 102 ? 30.339 10.508 27.174 1.00 12.35 1559 VAL A O 1
ATOM 692 N N . ASN A 1 103 ? 31.873 8.958 26.631 1.00 9.74 1560 ASN A N 1
ATOM 693 C CA . ASN A 1 103 ? 33.027 9.836 26.675 1.00 9.27 1560 ASN A CA 1
ATOM 694 C C . ASN A 1 103 ? 33.188 10.555 25.328 1.00 9.33 1560 ASN A C 1
ATOM 695 O O . ASN A 1 103 ? 33.318 9.902 24.294 1.00 9.67 1560 ASN A O 1
ATOM 700 N N . VAL A 1 104 ? 33.175 11.891 25.371 1.00 9.54 1561 VAL A N 1
ATOM 701 C CA . VAL A 1 104 ? 33.149 12.732 24.200 1.00 10.09 1561 VAL A CA 1
ATOM 702 C C . VAL A 1 104 ? 34.417 12.474 23.391 1.00 10.01 1561 VAL A C 1
ATOM 703 O O . VAL A 1 104 ? 34.323 12.268 22.165 1.00 11.10 1561 VAL A O 1
ATOM 707 N N . ASN A 1 105 ? 35.599 12.595 23.980 1.00 11.96 1562 ASN A N 1
ATOM 708 C CA . ASN A 1 105 ? 36.836 12.474 23.214 1.00 12.48 1562 ASN A CA 1
ATOM 709 C C . ASN A 1 105 ? 36.953 11.111 22.586 1.00 11.13 1562 ASN A C 1
ATOM 710 O O . ASN A 1 105 ? 37.368 10.985 21.442 1.00 12.74 1562 ASN A O 1
ATOM 715 N N . LEU A 1 106 ? 36.619 10.047 23.301 1.00 10.68 1563 LEU A N 1
ATOM 716 C CA . LEU A 1 106 ? 36.765 8.715 22.751 1.00 10.58 1563 LEU A CA 1
ATOM 717 C C . LEU A 1 106 ? 35.726 8.449 21.661 1.00 11.14 1563 LEU A C 1
ATOM 718 O O . LEU A 1 106 ? 35.980 7.719 20.728 1.00 13.01 1563 LEU A O 1
ATOM 723 N N . LEU A 1 107 ? 34.540 9.030 21.793 1.00 10.67 1564 LEU A N 1
ATOM 724 C CA . LEU A 1 107 ? 33.540 8.900 20.757 1.00 11.30 1564 LEU A CA 1
ATOM 725 C C . LEU A 1 107 ? 33.959 9.600 19.466 1.00 12.24 1564 LEU A C 1
ATOM 726 O O . LEU A 1 107 ? 33.783 9.045 18.384 1.00 11.77 1564 LEU A O 1
ATOM 731 N N . ILE A 1 108 ? 34.499 10.815 19.566 1.00 11.50 1565 ILE A N 1
ATOM 732 C CA . ILE A 1 108 ? 34.952 11.534 18.371 1.00 12.78 1565 ILE A CA 1
ATOM 733 C C . ILE A 1 108 ? 35.996 10.639 17.656 1.00 13.11 1565 ILE A C 1
ATOM 734 O O . ILE A 1 108 ? 35.939 10.484 16.445 1.00 15.39 1565 ILE A O 1
ATOM 739 N N . TYR A 1 109 ? 36.925 10.055 18.402 1.00 13.12 1566 TYR A N 1
ATOM 740 C CA . TYR A 1 109 ? 37.992 9.220 17.802 1.00 14.97 1566 TYR A CA 1
ATOM 741 C C . TYR A 1 109 ? 37.351 8.028 17.100 1.00 15.11 1566 TYR A C 1
ATOM 742 O O . TYR A 1 109 ? 37.710 7.692 15.976 1.00 16.53 1566 TYR A O 1
ATOM 751 N N . LEU A 1 110 ? 36.387 7.400 17.755 1.00 14.63 1567 LEU A N 1
ATOM 752 C CA A LEU A 1 110 ? 35.684 6.226 17.217 0.50 15.58 1567 LEU A CA 1
ATOM 753 C CA B LEU A 1 110 ? 35.716 6.227 17.196 0.50 15.69 1567 LEU A CA 1
ATOM 754 C C . LEU A 1 110 ? 34.983 6.564 15.908 1.00 16.19 1567 LEU A C 1
ATOM 755 O O . LEU A 1 110 ? 35.079 5.809 14.915 1.00 17.02 1567 LEU A O 1
ATOM 764 N N . LEU A 1 111 ? 34.294 7.691 15.884 1.00 15.66 1568 LEU A N 1
ATOM 765 C CA . LEU A 1 111 ? 33.519 8.115 14.711 1.00 17.61 1568 LEU A CA 1
ATOM 766 C C . LEU A 1 111 ? 34.483 8.454 13.592 1.00 19.02 1568 LEU A C 1
ATOM 767 O O . LEU A 1 111 ? 34.151 8.234 12.412 1.00 22.92 1568 LEU A O 1
ATOM 772 N N . ASN A 1 112 ? 35.667 8.956 13.901 1.00 19.54 1569 ASN A N 1
ATOM 773 C CA . ASN A 1 112 ? 36.614 9.345 12.869 1.00 22.31 1569 ASN A CA 1
ATOM 774 C C . ASN A 1 112 ? 37.482 8.163 12.375 1.00 25.92 1569 ASN A C 1
ATOM 775 O O . ASN A 1 112 ? 38.274 8.316 11.430 1.00 28.67 1569 ASN A O 1
ATOM 777 N N . LYS A 1 113 ? 37.297 6.981 12.954 1.00 28.28 1570 LYS A N 1
ATOM 778 C CA . LYS A 1 113 ? 38.138 5.813 12.648 1.00 29.90 1570 LYS A CA 1
ATOM 779 C C . LYS A 1 113 ? 37.474 4.945 11.577 1.00 31.06 1570 LYS A C 1
ATOM 780 O O . LYS A 1 113 ? 36.626 5.428 10.808 1.00 33.56 1570 LYS A O 1
ATOM 782 N N . LYS B 1 20 ? 59.754 9.284 41.885 1.00 38.53 1477 LYS B N 1
ATOM 783 C CA . LYS B 1 20 ? 59.250 10.364 40.983 1.00 37.60 1477 LYS B CA 1
ATOM 784 C C . LYS B 1 20 ? 57.789 10.102 40.586 1.00 36.68 1477 LYS B C 1
ATOM 785 O O . LYS B 1 20 ? 57.527 9.485 39.542 1.00 36.83 1477 LYS B O 1
ATOM 787 N N . PRO B 1 21 ? 56.828 10.573 41.408 1.00 35.39 1478 PRO B N 1
ATOM 788 C CA . PRO B 1 21 ? 55.451 10.288 41.024 1.00 33.52 1478 PRO B CA 1
ATOM 789 C C . PRO B 1 21 ? 55.060 10.946 39.704 1.00 30.83 1478 PRO B C 1
ATOM 790 O O . PRO B 1 21 ? 55.613 11.989 39.304 1.00 31.17 1478 PRO B O 1
ATOM 794 N N . VAL B 1 22 ? 54.128 10.299 39.025 1.00 27.25 1479 VAL B N 1
ATOM 795 C CA . VAL B 1 22 ? 53.449 10.863 37.892 1.00 24.97 1479 VAL B CA 1
ATOM 796 C C . VAL B 1 22 ? 52.095 11.302 38.414 1.00 22.77 1479 VAL B C 1
ATOM 797 O O . VAL B 1 22 ? 51.387 10.518 39.057 1.00 23.10 1479 VAL B O 1
ATOM 801 N N . LYS B 1 23 ? 51.729 12.544 38.136 1.00 19.67 1480 LYS B N 1
ATOM 802 C CA . LYS B 1 23 ? 50.479 13.131 38.620 1.00 19.16 1480 LYS B CA 1
ATOM 803 C C . LYS B 1 23 ? 49.469 13.406 37.514 1.00 17.85 1480 LYS B C 1
ATOM 804 O O . LYS B 1 23 ? 49.817 13.876 36.418 1.00 17.84 1480 LYS B O 1
ATOM 808 N N . TYR B 1 24 ? 48.189 13.145 37.819 1.00 15.00 1481 TYR B N 1
ATOM 809 C CA . TYR B 1 24 ? 47.072 13.465 36.938 1.00 14.57 1481 TYR B CA 1
ATOM 810 C C . TYR B 1 24 ? 45.942 14.075 37.729 1.00 15.72 1481 TYR B C 1
ATOM 811 O O . TYR B 1 24 ? 45.604 13.587 38.791 1.00 16.96 1481 TYR B O 1
ATOM 820 N N . THR B 1 25 ? 45.321 15.118 37.214 1.00 14.29 1482 THR B N 1
ATOM 821 C CA . THR B 1 25 ? 44.080 15.568 37.815 1.00 14.36 1482 THR B CA 1
ATOM 822 C C . THR B 1 25 ? 42.932 14.681 37.438 1.00 12.63 1482 THR B C 1
ATOM 823 O O . THR B 1 25 ? 42.970 13.988 36.378 1.00 12.47 1482 THR B O 1
ATOM 827 N N . ALA B 1 26 ? 41.878 14.687 38.263 1.00 12.26 1483 ALA B N 1
ATOM 828 C CA . ALA B 1 26 ? 40.683 13.899 37.945 1.00 12.55 1483 ALA B CA 1
ATOM 829 C C . ALA B 1 26 ? 40.048 14.417 36.667 1.00 13.15 1483 ALA B C 1
ATOM 830 O O . ALA B 1 26 ? 39.487 13.649 35.883 1.00 11.65 1483 ALA B O 1
ATOM 832 N N . ALA B 1 27 ? 40.115 15.724 36.456 1.00 13.29 1484 ALA B N 1
ATOM 833 C CA . ALA B 1 27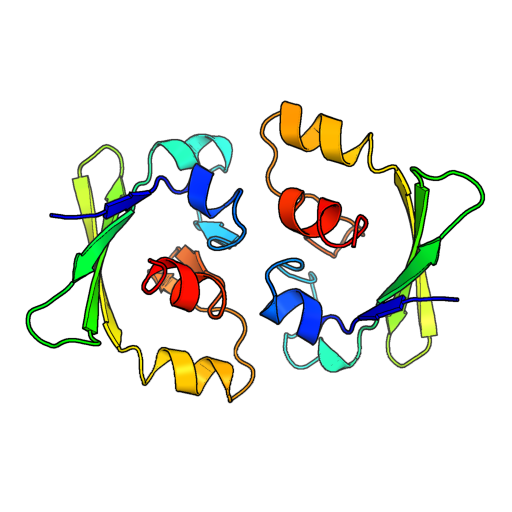 ? 39.584 16.276 35.218 1.00 12.88 1484 ALA B CA 1
ATOM 834 C C . ALA B 1 27 ? 40.277 15.689 33.964 1.00 12.67 1484 ALA B C 1
ATOM 835 O O . ALA B 1 27 ? 39.616 15.302 32.977 1.00 13.63 1484 ALA B O 1
ATOM 837 N N . LYS B 1 28 ? 41.598 15.599 33.976 1.00 12.35 1485 LYS B N 1
ATOM 838 C CA . LYS B 1 28 ? 42.319 15.011 32.860 1.00 12.94 1485 LYS B CA 1
ATOM 839 C C . LYS B 1 28 ? 41.986 13.542 32.703 1.00 11.79 1485 LYS B C 1
ATOM 840 O O . LYS B 1 28 ? 41.738 13.080 31.571 1.00 11.64 1485 LYS B O 1
ATOM 846 N N . LEU B 1 29 ? 41.893 12.808 33.811 1.00 10.70 1486 LEU B N 1
ATOM 847 C CA . LEU B 1 29 ? 41.556 11.392 33.687 1.00 9.97 1486 LEU B CA 1
ATOM 848 C C . LEU B 1 29 ? 40.119 11.192 33.158 1.00 10.25 1486 LEU B C 1
ATOM 849 O O . LEU B 1 29 ? 39.849 10.227 32.464 1.00 10.03 1486 LEU B O 1
ATOM 854 N N . HIS B 1 30 ? 39.202 12.090 33.487 1.00 10.39 1487 HIS B N 1
ATOM 855 C CA . HIS B 1 30 ? 37.821 12.018 33.045 1.00 9.80 1487 HIS B CA 1
ATOM 856 C C . HIS B 1 30 ? 37.778 12.282 31.526 1.00 9.62 1487 HIS B C 1
ATOM 857 O O . HIS B 1 30 ? 37.151 11.551 30.787 1.00 12.68 1487 HIS B O 1
ATOM 864 N N . GLU B 1 31 ? 38.469 13.336 31.092 1.00 11.32 1488 GLU B N 1
ATOM 865 C CA A GLU B 1 31 ? 38.596 13.625 29.654 0.50 11.99 1488 GLU B CA 1
ATOM 866 C CA B GLU B 1 31 ? 38.628 13.643 29.663 0.50 12.92 1488 GLU B CA 1
ATOM 867 C C . GLU B 1 31 ? 39.135 12.447 28.869 1.00 12.23 1488 GLU B C 1
ATOM 868 O O . GLU B 1 31 ? 38.580 12.091 27.792 1.00 13.16 1488 GLU B O 1
ATOM 879 N N . LYS B 1 32 ? 40.166 11.792 29.401 1.00 11.50 1489 LYS B N 1
ATOM 880 C CA . LYS B 1 32 ? 40.780 10.626 28.757 1.00 12.86 1489 LYS B CA 1
ATOM 881 C C . LYS B 1 32 ? 39.920 9.368 28.749 1.00 12.25 1489 LYS B C 1
ATOM 882 O O . LYS B 1 32 ? 40.204 8.417 28.016 1.00 13.71 1489 LYS B O 1
ATOM 888 N N . GLY B 1 33 ? 38.955 9.295 29.640 1.00 10.73 1490 GLY B N 1
ATOM 889 C CA . GLY B 1 33 ? 38.111 8.106 29.806 1.00 9.96 1490 GLY B CA 1
ATOM 890 C C . GLY B 1 33 ? 38.588 7.097 30.828 1.00 10.48 1490 GLY B C 1
ATOM 891 O O . GLY B 1 33 ? 37.928 6.103 31.075 1.00 11.16 1490 GLY B O 1
ATOM 892 N N . VAL B 1 34 ? 39.726 7.365 31.458 1.00 10.05 1491 VAL B N 1
ATOM 893 C CA . VAL B 1 34 ? 40.179 6.549 32.568 1.00 10.64 1491 VAL B CA 1
ATOM 894 C C . VAL B 1 34 ? 39.249 6.623 33.771 1.00 10.35 1491 VAL B C 1
ATOM 895 O O . VAL B 1 34 ? 38.994 5.630 34.444 1.00 11.26 1491 VAL B O 1
ATOM 899 N N . LEU B 1 35 ? 38.813 7.834 34.066 1.00 10.11 1492 LEU B N 1
ATOM 900 C CA A LEU B 1 35 ? 37.932 8.055 35.186 0.50 9.46 1492 LEU B CA 1
ATOM 901 C CA B LEU B 1 35 ? 37.931 8.083 35.189 0.50 9.56 1492 LEU B CA 1
ATOM 902 C C . LEU B 1 35 ? 36.507 8.249 34.703 1.00 9.89 1492 LEU B C 1
ATOM 903 O O . LEU B 1 35 ? 36.239 9.072 33.783 1.00 10.14 1492 LEU B O 1
ATOM 912 N N . LEU B 1 36 ? 35.579 7.542 35.314 1.00 10.63 1493 LEU B N 1
ATOM 913 C CA . LEU B 1 36 ? 34.148 7.681 35.010 1.00 10.41 1493 LEU B CA 1
ATOM 914 C C . LEU B 1 36 ? 33.478 8.746 35.916 1.00 11.53 1493 LEU B C 1
ATOM 915 O O . LEU B 1 36 ? 32.768 9.632 35.418 1.00 12.99 1493 LEU B O 1
ATOM 920 N N . ASP B 1 37 ? 33.631 8.603 37.222 1.00 11.35 1494 ASP B N 1
ATOM 921 C CA . ASP B 1 37 ? 32.973 9.541 38.151 1.00 13.17 1494 ASP B CA 1
ATOM 922 C C . ASP B 1 37 ? 33.594 9.470 39.520 1.00 13.39 1494 ASP B C 1
ATOM 923 O O . ASP B 1 37 ? 34.341 8.526 39.829 1.00 14.13 1494 ASP B O 1
ATOM 928 N N . ILE B 1 38 ? 33.350 10.517 40.314 1.00 13.48 1495 ILE B N 1
ATOM 929 C CA . ILE B 1 38 ? 33.737 10.608 41.725 1.00 13.93 1495 ILE B CA 1
ATOM 930 C C . ILE B 1 38 ? 32.419 10.927 42.461 1.00 15.78 1495 ILE B C 1
ATOM 931 O O . ILE B 1 38 ? 31.802 11.966 42.208 1.00 16.31 1495 ILE B O 1
ATOM 936 N N . ASP B 1 39 ? 32.010 10.009 43.319 1.00 17.56 1496 ASP B N 1
ATOM 937 C CA . ASP B 1 39 ? 30.742 10.161 44.040 1.00 20.07 1496 ASP B CA 1
ATOM 938 C C . ASP B 1 39 ? 30.826 11.405 44.900 1.00 20.28 1496 ASP B C 1
ATOM 939 O O . ASP B 1 39 ? 31.857 11.682 45.516 1.00 22.31 1496 ASP B O 1
ATOM 944 N N . ASP B 1 40 ? 29.714 12.144 44.952 1.00 21.32 1497 ASP B N 1
ATOM 945 C CA . ASP B 1 40 ? 29.548 13.331 45.802 1.00 21.28 1497 ASP B CA 1
ATOM 946 C C . ASP B 1 40 ? 30.371 14.537 45.411 1.00 21.16 1497 ASP B C 1
ATOM 947 O O . ASP B 1 40 ? 30.328 15.537 46.110 1.00 23.30 1497 ASP B O 1
ATOM 952 N N . LEU B 1 41 ? 31.103 14.511 44.291 1.00 18.77 1498 LEU B N 1
ATOM 953 C CA . LEU B 1 41 ? 31.869 15.647 43.852 1.00 18.76 1498 LEU B CA 1
ATOM 954 C C . LEU B 1 41 ? 31.345 16.129 42.515 1.00 19.76 1498 LEU B C 1
ATOM 955 O O . LEU B 1 41 ? 31.249 15.333 41.552 1.00 19.25 1498 LEU B O 1
ATOM 960 N N . GLN B 1 42 ? 30.991 17.415 42.454 1.00 20.40 1499 GLN B N 1
ATOM 961 C CA . GLN B 1 42 ? 30.539 18.042 41.221 1.00 21.22 1499 GLN B CA 1
ATOM 962 C C . GLN B 1 42 ? 31.630 17.925 40.223 1.00 19.58 1499 GLN B C 1
ATOM 963 O O . GLN B 1 42 ? 32.806 18.085 40.549 1.00 18.44 1499 GLN B O 1
ATOM 969 N N . THR B 1 43 ? 31.245 17.693 38.982 1.00 19.68 1500 THR B N 1
ATOM 970 C CA . THR B 1 43 ? 32.211 17.514 37.907 1.00 19.71 1500 THR B CA 1
ATOM 971 C C . THR B 1 43 ? 33.120 18.705 37.727 1.00 20.55 1500 THR B C 1
ATOM 972 O O . THR B 1 43 ? 34.311 18.553 37.480 1.00 19.75 1500 THR B O 1
ATOM 976 N N . ASN B 1 44 ? 32.573 19.911 37.916 1.00 20.72 1501 ASN B N 1
ATOM 977 C CA . ASN B 1 44 ? 33.366 21.089 37.816 1.00 22.31 1501 ASN B CA 1
ATOM 978 C C . ASN B 1 44 ? 34.406 21.251 38.930 1.00 21.31 1501 ASN B C 1
ATOM 979 O O . ASN B 1 44 ? 35.226 22.155 38.866 1.00 23.75 1501 ASN B O 1
ATOM 984 N N . GLN B 1 45 ? 34.417 20.339 39.896 1.00 19.83 1502 GLN B N 1
ATOM 985 C CA . GLN B 1 45 ? 35.426 20.333 40.963 1.00 19.17 1502 GLN B CA 1
ATOM 986 C C . GLN B 1 45 ? 36.491 19.254 40.745 1.00 17.62 1502 GLN B C 1
ATOM 987 O O . GLN B 1 45 ? 37.390 19.071 41.577 1.00 17.67 1502 GLN B O 1
ATOM 993 N N . PHE B 1 46 ? 36.419 18.551 39.620 1.00 15.91 1503 PHE B N 1
ATOM 994 C CA . PHE B 1 46 ? 37.392 17.484 39.380 1.00 15.75 1503 PHE B CA 1
ATOM 995 C C . PHE B 1 46 ? 38.843 17.961 39.299 1.00 16.72 1503 PHE B C 1
ATOM 996 O O . PHE B 1 46 ? 39.758 17.192 39.583 1.00 16.06 1503 PHE B O 1
ATOM 1004 N N . LYS B 1 47 ? 39.084 19.210 38.919 1.00 17.45 1504 LYS B N 1
ATOM 1005 C CA . LYS B 1 47 ? 40.447 19.801 38.947 1.00 17.73 1504 LYS B CA 1
ATOM 1006 C C . LYS B 1 47 ? 41.110 19.808 40.335 1.00 17.29 1504 LYS B C 1
ATOM 1007 O O . LYS B 1 47 ? 42.346 19.830 40.451 1.00 19.63 1504 LYS B O 1
ATOM 1013 N N . ASN B 1 48 ? 40.274 19.739 41.374 1.00 17.13 1505 ASN B N 1
ATOM 1014 C CA . ASN B 1 48 ? 40.752 19.762 42.757 1.00 16.49 1505 ASN B CA 1
ATOM 1015 C C . ASN B 1 48 ? 41.150 18.411 43.323 1.00 15.84 1505 ASN B C 1
ATOM 1016 O O . ASN B 1 48 ? 41.644 18.314 44.456 1.00 17.10 1505 ASN B O 1
ATOM 1021 N N . VAL B 1 49 ? 40.944 17.345 42.552 1.00 14.94 1506 VAL B N 1
ATOM 1022 C CA . VAL B 1 49 ? 41.389 16.004 42.903 1.00 14.61 1506 VAL B CA 1
ATOM 1023 C C . VAL B 1 49 ? 42.537 15.631 42.013 1.00 14.08 1506 VAL B C 1
ATOM 1024 O O . VAL B 1 49 ? 42.478 15.822 40.805 1.00 14.74 1506 VAL B O 1
ATOM 1028 N N . THR B 1 50 ? 43.611 15.134 42.611 1.00 14.71 1507 THR B N 1
ATOM 1029 C CA A THR B 1 50 ? 44.742 14.623 41.833 0.50 15.44 1507 THR B CA 1
ATOM 1030 C CA B THR B 1 50 ? 44.768 14.652 41.858 0.50 15.77 1507 THR B CA 1
ATOM 1031 C C . THR B 1 50 ? 45.082 13.227 42.285 1.00 15.37 1507 THR B C 1
ATOM 1032 O O . THR B 1 50 ? 44.814 12.831 43.420 1.00 16.64 1507 THR B O 1
ATOM 1039 N N . PHE B 1 51 ? 45.632 12.459 41.357 1.00 15.71 1508 PHE B N 1
ATOM 1040 C CA . PHE B 1 51 ? 46.078 11.107 41.622 1.00 15.29 1508 PHE B CA 1
ATOM 1041 C C . PHE B 1 51 ? 47.559 11.034 41.339 1.00 15.79 1508 PHE B C 1
ATOM 1042 O O . PHE B 1 51 ? 47.972 11.467 40.268 1.00 16.44 1508 PHE B O 1
ATOM 1050 N N . ASP B 1 52 ? 48.341 10.581 42.302 1.00 16.29 1509 ASP B N 1
ATOM 1051 C CA . ASP B 1 52 ? 49.785 10.405 42.134 1.00 18.27 1509 ASP B CA 1
ATOM 1052 C C . ASP B 1 52 ? 50.030 8.923 41.936 1.00 19.35 1509 ASP B C 1
ATOM 1053 O O . ASP B 1 52 ? 49.540 8.114 42.727 1.00 19.37 1509 ASP B O 1
ATOM 1058 N N . ILE B 1 53 ? 50.791 8.564 40.899 1.00 20.12 1510 ILE B N 1
ATOM 1059 C CA . ILE B 1 53 ? 51.062 7.165 40.605 1.00 22.21 1510 ILE B CA 1
ATOM 1060 C C . ILE B 1 53 ? 52.525 6.908 40.806 1.00 24.50 1510 ILE B C 1
ATOM 1061 O O . ILE B 1 53 ? 53.352 7.566 40.192 1.00 25.11 1510 ILE B O 1
ATOM 1066 N N . ILE B 1 54 ? 52.852 5.960 41.670 1.00 26.90 1511 ILE B N 1
ATOM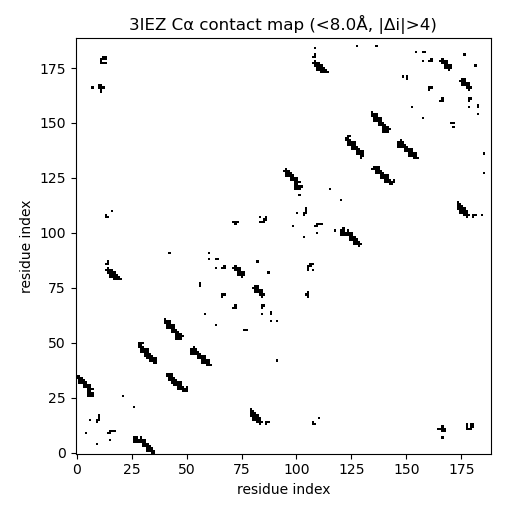 1067 C CA . ILE B 1 54 ? 54.247 5.642 41.974 1.00 29.46 1511 ILE B CA 1
ATOM 1068 C C . ILE B 1 54 ? 54.515 4.146 41.797 1.00 29.23 1511 ILE B C 1
ATOM 1069 O O . ILE B 1 54 ? 53.817 3.310 42.349 1.00 26.78 1511 ILE B O 1
ATOM 1074 N N . ALA B 1 55 ? 55.508 3.815 40.969 1.00 30.57 1512 ALA B N 1
ATOM 1075 C CA . ALA B 1 55 ? 56.092 2.470 40.961 1.00 31.50 1512 ALA B CA 1
ATOM 1076 C C . ALA B 1 55 ? 56.579 2.102 42.359 1.00 31.73 1512 ALA B C 1
ATOM 1077 O O . ALA B 1 55 ? 57.148 2.938 43.079 1.00 32.86 1512 ALA B O 1
ATOM 1079 N N . THR B 1 56 ? 56.321 0.860 42.764 1.00 31.12 1513 THR B N 1
ATOM 1080 C CA . THR B 1 56 ? 56.890 0.360 44.011 1.00 30.31 1513 THR B CA 1
ATOM 1081 C C . THR B 1 56 ? 58.167 -0.431 43.690 1.00 30.64 1513 THR B C 1
ATOM 1082 O O . THR B 1 56 ? 58.540 -0.607 42.521 1.00 31.56 1513 THR B O 1
ATOM 1086 N N . GLU B 1 57 ? 58.815 -0.909 44.739 1.00 30.43 1514 GLU B N 1
ATOM 1087 C CA . GLU B 1 57 ? 59.950 -1.836 44.603 1.00 30.68 1514 GLU B CA 1
ATOM 1088 C C . GLU B 1 57 ? 59.574 -3.116 43.837 1.00 29.92 1514 GLU B C 1
ATOM 1089 O O . GLU B 1 57 ? 60.411 -3.672 43.103 1.00 31.01 1514 GLU B O 1
ATOM 1092 N N . ASP B 1 58 ? 58.331 -3.584 44.009 1.00 28.09 1515 ASP B N 1
ATOM 1093 C CA . ASP B 1 58 ? 57.867 -4.815 43.357 1.00 27.12 1515 ASP B CA 1
ATOM 1094 C C . ASP B 1 58 ? 57.402 -4.368 41.987 1.00 25.34 1515 ASP B C 1
ATOM 1095 O O . ASP B 1 58 ? 56.374 -3.665 41.854 1.00 27.04 1515 ASP B O 1
ATOM 1100 N N . VAL B 1 59 ? 58.170 -4.709 40.959 1.00 24.00 1516 VAL B N 1
ATOM 1101 C CA . VAL B 1 59 ? 57.794 -4.339 39.608 1.00 23.46 1516 VAL B CA 1
ATOM 1102 C C . VAL B 1 59 ? 56.516 -5.123 39.229 1.00 22.80 1516 VAL B C 1
ATOM 1103 O O . VAL B 1 59 ? 56.480 -6.371 39.156 1.00 24.97 1516 VAL B O 1
ATOM 1107 N N . GLY B 1 60 ? 55.469 -4.348 39.021 1.00 20.41 1517 GLY B N 1
ATOM 1108 C CA . GLY B 1 60 ? 54.151 -4.842 38.700 1.00 17.99 1517 GLY B CA 1
ATOM 1109 C C . GLY B 1 60 ? 53.140 -4.433 39.752 1.00 17.98 1517 GLY B C 1
ATOM 1110 O O . GLY B 1 60 ? 51.953 -4.710 39.611 1.00 16.27 1517 GLY B O 1
ATOM 1111 N N . ILE B 1 61 ? 53.594 -3.807 40.820 1.00 15.46 1518 ILE B N 1
ATOM 1112 C CA . ILE B 1 61 ? 52.662 -3.274 41.845 1.00 16.13 1518 ILE B CA 1
ATOM 1113 C C . ILE B 1 61 ? 52.780 -1.745 41.845 1.00 16.26 1518 ILE B C 1
ATOM 1114 O O . ILE B 1 61 ? 53.886 -1.194 41.870 1.00 18.10 1518 ILE B O 1
ATOM 1119 N N . PHE B 1 62 ? 51.641 -1.054 41.756 1.00 16.40 1519 PHE B N 1
ATOM 1120 C CA . PHE B 1 62 ? 51.611 0.406 41.709 1.00 16.72 1519 PHE B CA 1
ATOM 1121 C C . PHE B 1 62 ? 50.923 0.969 42.919 1.00 15.78 1519 PHE B C 1
ATOM 1122 O O . PHE B 1 62 ? 49.940 0.422 43.387 1.00 16.78 1519 PHE B O 1
ATOM 1130 N N . ASP B 1 63 ? 51.441 2.088 43.387 1.00 15.83 1520 ASP B N 1
ATOM 1131 C CA . ASP B 1 63 ? 50.913 2.806 44.525 1.00 16.99 1520 ASP B CA 1
ATOM 1132 C C . ASP B 1 63 ? 50.182 4.028 43.950 1.00 16.32 1520 ASP B C 1
ATOM 1133 O O . ASP B 1 63 ? 50.809 4.865 43.294 1.00 18.77 1520 ASP B O 1
ATOM 1138 N N . VAL B 1 64 ? 48.874 4.115 44.163 1.00 15.04 1521 VAL B N 1
ATOM 1139 C CA . VAL B 1 64 ? 48.063 5.233 43.685 1.00 14.96 1521 VAL B CA 1
ATOM 1140 C C . VAL B 1 64 ? 47.519 5.997 44.873 1.00 14.10 1521 VAL B C 1
ATOM 1141 O O . VAL B 1 64 ? 46.896 5.425 45.756 1.00 13.93 1521 VAL B O 1
ATOM 1145 N N . ARG B 1 65 ? 47.831 7.280 44.948 1.00 15.45 1522 ARG B N 1
ATOM 1146 C CA . ARG B 1 65 ? 47.323 8.135 46.041 1.00 15.78 1522 ARG B CA 1
ATOM 1147 C C . ARG B 1 65 ? 46.304 9.102 45.488 1.00 16.08 1522 ARG B C 1
ATOM 1148 O O . ARG B 1 65 ? 46.491 9.683 44.406 1.00 16.98 1522 ARG B O 1
ATOM 1156 N N . SER B 1 66 ? 45.229 9.261 46.232 1.00 15.41 1523 SER B N 1
ATOM 1157 C CA . SER B 1 66 ? 44.158 10.189 45.901 1.00 16.49 1523 SER B CA 1
ATOM 1158 C C . SER B 1 66 ? 44.321 11.395 46.790 1.00 16.71 1523 SER B C 1
ATOM 1159 O O . SER B 1 66 ? 44.343 11.250 48.026 1.00 16.10 1523 SER B O 1
ATOM 1162 N N . LYS B 1 67 ? 44.415 12.562 46.174 1.00 15.43 1524 LYS B N 1
ATOM 1163 C CA . LYS B 1 67 ? 44.538 13.852 46.910 1.00 16.24 1524 LYS B CA 1
ATOM 1164 C C . LYS B 1 67 ? 43.374 14.782 46.630 1.00 15.89 1524 LYS B C 1
ATOM 1165 O O . LYS B 1 67 ? 42.798 14.774 45.566 1.00 15.72 1524 LYS B O 1
ATOM 1171 N N . PHE B 1 68 ? 43.029 15.592 47.621 1.00 15.39 1525 PHE B N 1
ATOM 1172 C CA . PHE B 1 68 ? 41.998 16.618 47.479 1.00 15.26 1525 PHE B CA 1
ATOM 1173 C C . PHE B 1 68 ? 42.634 17.893 48.005 1.00 14.17 1525 PHE B C 1
ATOM 1174 O O . PHE B 1 68 ? 43.068 17.937 49.151 1.00 13.00 1525 PHE B O 1
ATOM 1182 N N . LEU B 1 69 ? 42.696 18.907 47.162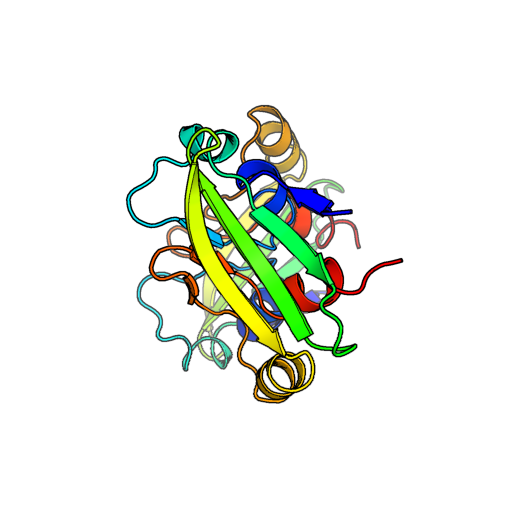 1.00 15.43 1526 LEU B N 1
ATOM 1183 C CA . LEU B 1 69 ? 43.340 20.149 47.508 1.00 16.23 1526 LEU B CA 1
ATOM 1184 C C . LEU B 1 69 ? 44.712 19.905 48.118 1.00 16.94 1526 LEU B C 1
ATOM 1185 O O . LEU B 1 69 ? 45.087 20.566 49.119 1.00 17.50 1526 LEU B O 1
ATOM 1190 N N . GLY B 1 70 ? 45.455 18.980 47.525 1.00 17.12 1527 GLY B N 1
ATOM 1191 C CA . GLY B 1 70 ? 46.818 18.662 47.968 1.00 16.73 1527 GLY B CA 1
ATOM 1192 C C . GLY B 1 70 ? 46.960 17.797 49.199 1.00 17.20 1527 GLY B C 1
ATOM 1193 O O . GLY B 1 70 ? 48.068 17.425 49.549 1.00 18.68 1527 GLY B O 1
ATOM 1194 N N . VAL B 1 71 ? 45.853 17.403 49.812 1.00 15.50 1528 VAL B N 1
ATOM 1195 C CA . VAL B 1 71 ? 45.847 16.564 51.020 1.00 15.20 1528 VAL B CA 1
ATOM 1196 C C . VAL B 1 71 ? 45.598 15.115 50.580 1.00 15.89 1528 VAL B C 1
ATOM 1197 O O . VAL B 1 71 ? 44.662 14.841 49.850 1.00 15.26 1528 VAL B O 1
ATOM 1201 N N . GLU B 1 72 ? 46.441 14.188 51.007 1.00 16.51 1529 GLU B N 1
ATOM 1202 C CA . GLU B 1 72 ? 46.239 12.771 50.704 1.00 16.84 1529 GLU B CA 1
ATOM 1203 C C . GLU B 1 72 ? 45.060 12.265 51.479 1.00 17.45 1529 GLU B C 1
ATOM 1204 O O . GLU B 1 72 ? 45.028 12.346 52.717 1.00 19.30 1529 GLU B O 1
ATOM 1210 N N . MET B 1 73 ? 44.098 11.704 50.770 1.00 17.13 1530 MET B N 1
ATOM 1211 C CA . MET B 1 73 ? 42.867 11.191 51.348 1.00 18.21 1530 MET B CA 1
ATOM 1212 C C . MET B 1 73 ? 42.815 9.667 51.405 1.00 19.23 1530 MET B C 1
ATOM 1213 O O . MET B 1 73 ? 42.242 9.075 52.345 1.00 22.39 1530 MET B O 1
ATOM 1218 N N . GLU B 1 74 ? 43.353 9.026 50.374 1.00 19.21 1531 GLU B N 1
ATOM 1219 C CA . GLU B 1 74 ? 43.383 7.558 50.303 1.00 19.75 1531 GLU B CA 1
ATOM 1220 C C . GLU B 1 74 ? 44.604 7.094 49.517 1.00 17.71 1531 GLU B C 1
ATOM 1221 O O . GLU B 1 74 ? 45.157 7.812 48.736 1.00 15.95 1531 GLU B O 1
ATOM 1227 N N . LYS B 1 75 ? 44.992 5.844 49.750 1.00 17.74 1532 LYS B N 1
ATOM 1228 C CA . LYS B 1 75 ? 46.047 5.191 48.976 1.00 16.68 1532 LYS B CA 1
ATOM 1229 C C . LYS B 1 75 ? 45.622 3.746 48.683 1.00 14.99 1532 LYS B C 1
ATOM 1230 O O . LYS B 1 75 ? 44.996 3.098 49.527 1.00 15.92 1532 LYS B O 1
ATOM 1233 N N . VAL B 1 76 ? 45.961 3.265 47.494 1.00 12.81 1533 VAL B N 1
ATOM 1234 C CA . VAL B 1 76 ? 45.661 1.893 47.092 1.00 13.31 1533 VAL B CA 1
ATOM 1235 C C . VAL B 1 76 ? 46.849 1.320 46.336 1.00 13.74 1533 VAL B C 1
ATOM 1236 O O . VAL B 1 76 ? 47.549 2.014 45.604 1.00 15.26 1533 VAL B O 1
ATOM 1240 N N . GLN B 1 77 ? 47.105 0.035 46.527 1.00 14.19 1534 GLN B N 1
ATOM 1241 C CA . GLN B 1 77 ? 48.085 -0.651 45.725 1.00 13.99 1534 GLN B CA 1
ATOM 1242 C C . GLN B 1 77 ? 47.360 -1.533 44.717 1.00 13.87 1534 GLN B C 1
ATOM 1243 O O . GLN B 1 77 ? 46.439 -2.274 45.061 1.00 14.80 1534 GLN B O 1
ATOM 1249 N N . LEU B 1 78 ? 47.845 -1.455 43.483 1.00 13.56 1535 LEU B N 1
ATOM 1250 C CA . LEU B 1 78 ? 47.265 -2.210 42.374 1.00 13.40 1535 LEU B CA 1
ATOM 1251 C C . LEU B 1 78 ? 48.305 -3.133 41.760 1.00 13.80 1535 LEU B C 1
ATOM 1252 O O . LEU B 1 78 ? 49.415 -2.687 41.436 1.00 16.82 1535 LEU B O 1
ATOM 1257 N N . ASN B 1 79 ? 47.919 -4.368 41.512 1.00 12.74 1536 ASN B N 1
ATOM 1258 C CA . ASN B 1 79 ? 48.776 -5.406 40.991 1.00 12.03 1536 ASN B CA 1
ATOM 1259 C C . ASN B 1 79 ? 48.374 -5.612 39.532 1.00 12.87 1536 ASN B C 1
ATOM 1260 O O . ASN B 1 79 ? 47.221 -5.916 39.216 1.00 12.17 1536 ASN B O 1
ATOM 1265 N N . ILE B 1 80 ? 49.328 -5.480 38.625 1.00 13.55 1537 ILE B N 1
ATOM 1266 C CA . ILE B 1 80 ? 49.067 -5.682 37.200 1.00 14.42 1537 ILE B CA 1
ATOM 1267 C C . ILE B 1 80 ? 48.466 -7.020 36.846 1.00 14.05 1537 ILE B C 1
ATOM 1268 O O . ILE B 1 80 ? 47.603 -7.059 35.931 1.00 14.52 1537 ILE B O 1
ATOM 1273 N N . GLN B 1 81 ? 48.842 -8.080 37.545 1.00 13.48 1538 GLN B N 1
ATOM 1274 C CA A GLN B 1 81 ? 48.291 -9.391 37.214 0.50 13.79 1538 GLN B CA 1
ATOM 1275 C CA B GLN B 1 81 ? 48.330 -9.456 37.284 0.50 13.85 1538 GLN B CA 1
ATOM 1276 C C . GLN B 1 81 ? 46.817 -9.412 37.571 1.00 13.70 1538 GLN B C 1
ATOM 1277 O O . GLN B 1 81 ? 46.011 -9.986 36.842 1.00 13.73 1538 GLN B O 1
ATOM 1288 N N . ASP B 1 82 ? 46.434 -8.754 38.670 1.00 12.83 1539 ASP B N 1
ATOM 1289 C CA . ASP B 1 82 ? 45.028 -8.695 39.054 1.00 13.77 1539 ASP B CA 1
ATOM 1290 C C . ASP B 1 82 ? 44.211 -7.905 38.040 1.00 12.97 1539 ASP B C 1
ATOM 1291 O O . ASP B 1 82 ? 43.101 -8.283 37.662 1.00 12.23 1539 ASP B O 1
ATOM 1296 N N . LEU B 1 83 ? 44.748 -6.781 37.590 1.00 13.43 1540 LEU B N 1
ATOM 1297 C CA . LEU B 1 83 ? 44.035 -5.968 36.600 1.00 13.12 1540 LEU B CA 1
ATOM 1298 C C . LEU B 1 83 ? 43.899 -6.718 35.285 1.00 13.67 1540 LEU B C 1
ATOM 1299 O O . LEU B 1 83 ? 42.846 -6.668 34.653 1.00 13.16 1540 LEU B O 1
ATOM 1304 N N . LEU B 1 84 ? 44.953 -7.406 34.870 1.00 12.78 1541 LEU B N 1
ATOM 1305 C CA . LEU B 1 84 ? 44.831 -8.223 33.657 1.00 13.11 1541 LEU B CA 1
ATOM 1306 C C . LEU B 1 84 ? 43.795 -9.343 33.793 1.00 13.18 1541 LEU B C 1
ATOM 1307 O O . LEU B 1 84 ? 43.056 -9.634 32.837 1.00 14.49 1541 LEU B O 1
ATOM 1312 N N . GLN B 1 85 ? 43.717 -9.956 34.959 1.00 12.60 1542 GLN B N 1
ATOM 1313 C CA . GLN B 1 85 ? 42.696 -10.961 35.189 1.00 14.46 1542 GLN B CA 1
ATOM 1314 C C . GLN B 1 85 ? 41.324 -10.354 35.039 1.00 15.08 1542 GLN B C 1
ATOM 1315 O O . GLN B 1 85 ? 40.455 -10.958 34.385 1.00 15.51 1542 GLN B O 1
ATOM 1321 N N . MET B 1 86 ? 41.123 -9.164 35.617 1.00 14.58 1543 MET B N 1
ATOM 1322 C CA . MET B 1 86 ? 39.838 -8.457 35.461 1.00 15.41 1543 MET B CA 1
ATOM 1323 C C . MET B 1 86 ? 39.515 -8.296 33.991 1.00 17.13 1543 MET B C 1
ATOM 1324 O O . MET B 1 86 ? 38.374 -8.552 33.576 1.00 18.44 1543 MET B O 1
ATOM 1329 N N . GLN B 1 87 ? 40.496 -7.875 33.202 1.00 16.38 1544 GLN B N 1
ATOM 1330 C CA . GLN B 1 87 ? 40.304 -7.644 31.760 1.00 17.82 1544 GLN B CA 1
ATOM 1331 C C . GLN B 1 87 ? 39.916 -8.942 31.074 1.00 18.92 1544 GLN B C 1
ATOM 1332 O O . GLN B 1 87 ? 38.948 -8.987 30.305 1.00 20.04 1544 GLN B O 1
ATOM 1338 N N . TYR B 1 88 ? 40.615 -10.018 31.361 1.00 18.84 1545 TYR B N 1
ATOM 1339 C CA . TYR B 1 88 ? 40.273 -11.289 30.753 1.00 20.55 1545 TYR B CA 1
ATOM 1340 C C . TYR B 1 88 ? 38.872 -11.780 31.113 1.00 21.13 1545 TYR B C 1
ATOM 1341 O O . TYR B 1 88 ? 38.238 -12.514 30.314 1.00 22.93 1545 TYR B O 1
ATOM 1350 N N . GLU B 1 89 ? 38.367 -11.417 32.279 1.00 20.50 1546 GLU B N 1
ATOM 1351 C CA A GLU B 1 89 ? 37.045 -11.834 32.728 0.50 21.45 1546 GLU B CA 1
ATOM 1352 C CA B GLU B 1 89 ? 37.051 -11.853 32.688 0.50 21.44 1546 GLU B CA 1
ATOM 1353 C C . GLU B 1 89 ? 35.946 -10.861 32.317 1.00 20.88 1546 GLU B C 1
ATOM 1354 O O . GLU B 1 89 ? 34.787 -11.057 32.685 1.00 23.72 1546 GLU B O 1
ATOM 1365 N N . GLY B 1 90 ? 36.303 -9.831 31.571 1.00 19.89 1547 GLY B N 1
ATOM 1366 C CA . GLY B 1 90 ? 35.348 -8.872 31.016 1.00 19.15 1547 GLY B CA 1
ATOM 1367 C C . GLY B 1 90 ? 34.856 -7.842 32.008 1.00 17.94 1547 GLY B C 1
ATOM 1368 O O . GLY B 1 90 ? 33.808 -7.223 31.805 1.00 18.24 1547 GLY B O 1
ATOM 1369 N N . VAL B 1 91 ? 35.620 -7.618 33.079 1.00 15.79 1548 VAL B N 1
ATOM 1370 C CA . VAL B 1 91 ? 35.301 -6.523 34.004 1.00 15.24 1548 VAL B CA 1
ATOM 1371 C C . VAL B 1 91 ? 35.825 -5.229 33.390 1.00 14.91 1548 VAL B C 1
ATOM 1372 O O . VAL B 1 91 ? 37.037 -5.063 33.213 1.00 15.79 1548 VAL B O 1
ATOM 1376 N N . ALA B 1 92 ? 34.919 -4.353 32.988 1.00 14.76 1549 ALA B N 1
ATOM 1377 C CA . ALA B 1 92 ? 35.301 -3.118 32.305 1.00 13.88 1549 ALA B CA 1
ATOM 1378 C C . ALA B 1 92 ? 35.690 -1.997 33.249 1.00 13.01 1549 ALA B C 1
ATOM 1379 O O . ALA B 1 92 ? 36.460 -1.112 32.872 1.00 12.04 1549 ALA B O 1
ATOM 1381 N N . VAL B 1 93 ? 35.082 -1.989 34.422 1.00 12.79 1550 VAL B N 1
ATOM 1382 C CA . VAL B 1 93 ? 35.246 -0.888 35.370 1.00 13.35 1550 VAL B CA 1
ATOM 1383 C C . VAL B 1 93 ? 35.419 -1.365 36.788 1.00 14.05 1550 VAL B C 1
ATOM 1384 O O . VAL B 1 93 ? 35.054 -2.500 37.127 1.00 15.31 1550 VAL B O 1
ATOM 1388 N N A MET B 1 94 ? 35.961 -0.482 37.635 0.50 13.88 1551 MET B N 1
ATOM 1389 N N B MET B 1 94 ? 35.940 -0.484 37.641 0.50 14.33 1551 MET B N 1
ATOM 1390 C CA A MET B 1 94 ? 36.261 -0.816 39.022 0.50 14.59 1551 MET B CA 1
ATOM 1391 C CA B MET B 1 94 ? 36.111 -0.824 39.035 0.50 15.26 1551 MET B CA 1
ATOM 1392 C C A MET B 1 94 ? 36.238 0.431 39.895 0.50 14.71 1551 MET B C 1
ATOM 1393 C C B MET B 1 94 ? 36.232 0.416 39.896 0.50 15.12 1551 MET B C 1
ATOM 1394 O O A MET B 1 94 ? 36.518 1.520 39.417 0.50 14.66 1551 MET B O 1
ATOM 1395 O O B MET B 1 94 ? 36.608 1.477 39.416 0.50 14.97 1551 MET B O 1
ATOM 1404 N N . LYS B 1 95 ? 35.887 0.275 41.169 1.00 14.07 1552 LYS B N 1
ATOM 1405 C CA . LYS B 1 95 ? 35.950 1.354 42.168 1.00 15.52 1552 LYS B CA 1
ATOM 1406 C C . LYS B 1 95 ? 37.332 1.338 42.804 1.00 14.53 1552 LYS B C 1
ATOM 1407 O O . LYS B 1 95 ? 37.564 0.623 43.781 1.00 16.91 1552 LYS B O 1
ATOM 1413 N N . MET B 1 96 ? 38.267 2.052 42.183 1.00 13.97 1553 MET B N 1
ATOM 1414 C CA . MET B 1 96 ? 39.669 2.100 42.572 1.00 13.99 1553 MET B CA 1
ATOM 1415 C C . MET B 1 96 ? 39.802 2.682 43.970 1.00 15.46 1553 MET B C 1
ATOM 1416 O O . MET B 1 96 ? 40.700 2.269 44.741 1.00 15.46 1553 MET B O 1
ATOM 1421 N N . PHE B 1 97 ? 38.938 3.635 44.289 1.00 15.42 1554 PHE B N 1
ATOM 1422 C CA . PHE B 1 97 ? 38.694 4.112 45.653 1.00 17.23 1554 PHE B CA 1
ATOM 1423 C C . PHE B 1 97 ? 37.189 4.070 45.887 1.00 19.57 1554 PHE B C 1
ATOM 1424 O O . PHE B 1 97 ? 36.422 3.898 44.974 1.00 19.43 1554 PHE B O 1
ATOM 1432 N N . ASP B 1 98 ? 36.777 4.178 47.159 1.00 22.49 1555 ASP B N 1
ATOM 1433 C CA . ASP B 1 98 ? 35.375 4.048 47.547 1.00 23.85 1555 ASP B CA 1
ATOM 1434 C C . ASP B 1 98 ? 34.440 4.817 46.614 1.00 23.16 1555 ASP B C 1
ATOM 1435 O O . ASP B 1 98 ? 33.399 4.313 46.227 1.00 25.69 1555 ASP B O 1
ATOM 1437 N N . LYS B 1 99 ? 34.851 6.038 46.292 1.00 22.47 1556 LYS B N 1
ATOM 1438 C CA . LYS B 1 99 ? 34.048 7.013 45.539 1.00 21.54 1556 LYS B CA 1
ATOM 1439 C C . LYS B 1 99 ? 34.513 7.164 44.087 1.00 19.66 1556 LYS B C 1
ATOM 1440 O O . LYS B 1 99 ? 33.866 7.866 43.355 1.00 19.45 1556 LYS B O 1
ATOM 1446 N N . VAL B 1 100 ? 35.571 6.472 43.673 1.00 16.72 1557 VAL B N 1
ATOM 1447 C CA . VAL B 1 100 ? 36.209 6.766 42.381 1.00 14.08 1557 VAL B CA 1
ATOM 1448 C C . VAL B 1 100 ? 36.096 5.569 41.455 1.00 13.24 1557 VAL B C 1
ATOM 1449 O O . VAL B 1 100 ? 36.745 4.520 41.685 1.00 13.05 1557 VAL B O 1
ATOM 1453 N N . LYS B 1 101 ? 35.299 5.715 40.385 1.00 11.96 1558 LYS B N 1
ATOM 1454 C CA . LYS B 1 101 ? 35.108 4.683 39.372 1.00 11.89 1558 LYS B CA 1
ATOM 1455 C C . LYS B 1 101 ? 36.032 4.932 38.170 1.00 11.48 1558 LYS B C 1
ATOM 1456 O O . LYS B 1 101 ? 36.046 6.032 37.621 1.00 10.81 1558 LYS B O 1
ATOM 1462 N N . VAL B 1 102 ? 36.760 3.890 37.766 1.00 9.74 1559 VAL B N 1
ATOM 1463 C CA . VAL B 1 102 ? 37.721 3.897 36.673 1.00 10.85 1559 VAL B CA 1
ATOM 1464 C C . VAL B 1 102 ? 37.524 2.775 35.691 1.00 10.54 1559 VAL B C 1
ATOM 1465 O O . VAL B 1 102 ? 36.915 1.746 36.008 1.00 11.23 1559 VAL B O 1
ATOM 1469 N N . ASN B 1 103 ? 38.032 2.969 34.484 1.00 9.63 1560 ASN B N 1
ATOM 1470 C CA . ASN B 1 103 ? 38.013 1.992 33.411 1.00 9.39 1560 ASN B CA 1
ATOM 1471 C C . ASN B 1 103 ? 39.291 1.150 33.503 1.00 9.78 1560 ASN B C 1
ATOM 1472 O O . ASN B 1 103 ? 40.388 1.683 33.469 1.00 9.47 1560 ASN B O 1
ATOM 1477 N N . VAL B 1 104 ? 39.100 -0.163 33.611 1.00 10.71 1561 VAL B N 1
ATOM 1478 C CA . VAL B 1 104 ? 40.196 -1.106 33.774 1.00 10.57 1561 VAL B CA 1
ATOM 1479 C C . VAL B 1 104 ? 41.207 -1.080 32.626 1.00 11.35 1561 VAL B C 1
ATOM 1480 O O . VAL B 1 104 ? 42.420 -0.903 32.863 1.00 11.87 1561 VAL B O 1
ATOM 1484 N N . ASN B 1 105 ? 40.755 -1.197 31.394 1.00 11.40 1562 ASN B N 1
ATOM 1485 C CA A ASN B 1 105 ? 41.685 -1.206 30.267 0.50 11.48 1562 ASN B CA 1
ATOM 1486 C CA B ASN B 1 105 ? 41.620 -1.184 30.233 0.50 12.72 1562 ASN B CA 1
ATOM 1487 C C . ASN B 1 105 ? 42.484 0.067 30.192 1.00 11.41 1562 ASN B C 1
ATOM 1488 O O . ASN B 1 105 ? 43.698 0.019 29.973 1.00 12.24 1562 ASN B O 1
ATOM 1497 N N . LEU B 1 106 ? 41.835 1.214 30.347 1.00 10.97 1563 LEU B N 1
ATOM 1498 C CA . LEU B 1 106 ? 42.562 2.473 30.253 1.00 11.13 1563 LEU B CA 1
ATOM 1499 C C . LEU B 1 106 ? 43.451 2.711 31.472 1.00 12.11 1563 LEU B C 1
ATOM 1500 O O . LEU B 1 106 ? 44.485 3.345 31.331 1.00 12.89 1563 LEU B O 1
ATOM 1505 N N . LEU B 1 107 ? 43.057 2.192 32.636 1.00 10.87 1564 LEU B N 1
ATOM 1506 C CA . LEU B 1 107 ? 43.937 2.261 33.809 1.00 11.60 1564 LEU B CA 1
ATOM 1507 C C . LEU B 1 107 ? 45.208 1.438 33.571 1.00 11.01 1564 LEU B C 1
ATOM 1508 O O . LEU B 1 107 ? 46.298 1.886 33.886 1.00 12.34 1564 LEU B O 1
ATOM 1513 N N . ILE B 1 108 ? 45.086 0.243 32.999 1.00 11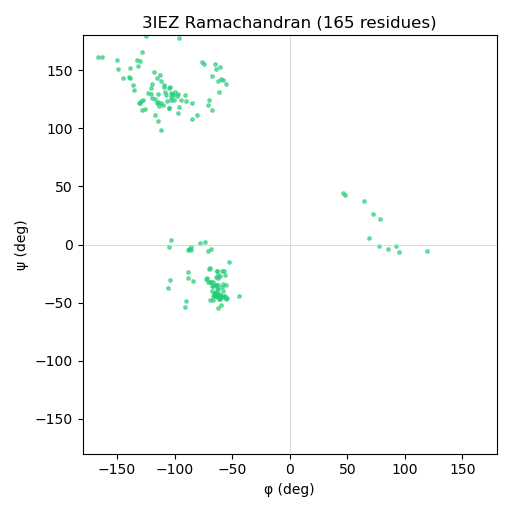.12 1565 ILE B N 1
ATOM 1514 C CA . ILE B 1 108 ? 46.247 -0.605 32.712 1.00 12.23 1565 ILE B CA 1
ATOM 1515 C C . ILE B 1 108 ? 47.197 0.181 31.814 1.00 13.25 1565 ILE B C 1
ATOM 1516 O O . ILE B 1 108 ? 48.413 0.268 32.112 1.00 14.17 1565 ILE B O 1
ATOM 1521 N N . TYR B 1 109 ? 46.664 0.848 30.795 1.00 13.63 1566 TYR B N 1
ATOM 1522 C CA . TYR B 1 109 ? 47.525 1.651 29.893 1.00 16.13 1566 TYR B CA 1
ATOM 1523 C C . TYR B 1 109 ? 48.184 2.827 30.622 1.00 15.60 1566 TYR B C 1
ATOM 1524 O O . TYR B 1 109 ? 49.365 3.122 30.415 1.00 16.36 1566 TYR B O 1
ATOM 1533 N N . LEU B 1 110 ? 47.405 3.523 31.433 1.00 15.73 1567 LEU B N 1
ATOM 1534 C CA . LEU B 1 110 ? 47.898 4.655 32.207 1.00 15.94 1567 LEU B CA 1
ATOM 1535 C C . LEU B 1 110 ? 49.086 4.225 33.075 1.00 16.37 1567 LEU B C 1
ATOM 1536 O O . LEU B 1 110 ? 50.089 4.938 33.167 1.00 17.51 1567 LEU B O 1
ATOM 1541 N N . LEU B 1 111 ? 48.972 3.089 33.729 1.00 15.25 1568 LEU B N 1
ATOM 1542 C CA . LEU B 1 111 ? 49.998 2.616 34.675 1.00 16.60 1568 LEU B CA 1
ATOM 1543 C C . LEU B 1 111 ? 51.236 2.172 33.891 1.00 19.73 1568 LEU B C 1
ATOM 1544 O O . LEU B 1 111 ? 52.354 2.303 34.403 1.00 20.56 1568 LEU B O 1
ATOM 1549 N N . ASN B 1 112 ? 51.053 1.706 32.659 1.00 21.68 1569 ASN 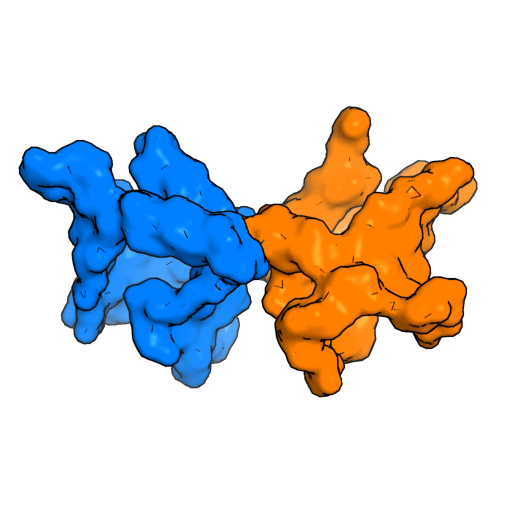B N 1
ATOM 1550 C CA A ASN B 1 112 ? 52.128 1.043 31.897 0.50 23.40 1569 ASN B CA 1
ATOM 1551 C CA B ASN B 1 112 ? 52.107 1.033 31.888 0.50 24.06 1569 ASN B CA 1
ATOM 1552 C C . ASN B 1 112 ? 52.710 1.737 30.658 1.00 25.52 1569 ASN B C 1
ATOM 1553 O O . ASN B 1 112 ? 53.727 1.284 30.122 1.00 26.98 1569 ASN B O 1
ATOM 1562 N N . LYS B 1 113 ? 52.083 2.808 30.184 1.00 28.00 1570 LYS B N 1
ATOM 1563 C CA . LYS B 1 113 ? 52.525 3.446 28.946 1.00 30.01 1570 LYS B CA 1
ATOM 1564 C C . LYS B 1 113 ? 53.988 3.965 29.029 1.00 31.46 1570 LYS B C 1
ATOM 1565 O O . LYS B 1 113 ? 54.498 4.253 30.130 1.00 32.65 1570 LYS B O 1
ATOM 1571 N N . LYS B 1 114 ? 54.660 4.039 27.878 1.00 33.16 1571 LYS B N 1
ATOM 1572 C CA . LYS B 1 114 ? 56.049 4.520 27.813 1.00 34.02 1571 LYS B CA 1
ATOM 1573 C C . LYS B 1 114 ? 56.155 5.932 28.402 1.00 34.89 1571 LYS B C 1
ATOM 1574 O O . LYS B 1 114 ? 55.192 6.704 28.362 1.00 36.28 1571 LYS B O 1
#

InterPro domains:
  IPR000048 IQ motif, EF-hand binding site [PF00612] (693-710)
  IPR000048 IQ motif, EF-hand binding site [PF00612] (721-740)
  IPR000048 IQ motif, EF-hand binding site [SM00015] (689-711)
  IPR000048 IQ motif, EF-hand binding site [SM00015] (719-741)
  IPR000048 IQ motif, EF-hand binding site [SM00015] (749-771)
  IPR000593 IQGAP, helical domain [PF03836] (1367-1498)
  IPR001202 WW domain [PS01159] (600-625)
  IPR001202 WW domain [PS50020] (594-627)
  IPR001715 Calponin homology domain [PF00307] (45-155)
  IPR001715 Calponin homology domain [PS50021] (41-156)
  IPR001715 Calponin homology domain [SM00033] (43-152)
  IPR001936 Ras GTPase-activating domain [PF00616] (938-1150)
  IPR001936 Ras GTPase-activating domain [PS50018] (917-1150)
  IPR001936 Ras GTPase-activating domain [SM00323] (905-1258)
  IPR008936 Rho GTPase activation protein [G3DSA:1.10.506.10] (872-1258)
  IPR008936 Rho GTPase activation protein [SSF48350] (883-1247)
  IPR023152 Ras GTPase-activating protein, conserved site [PS00509] (1102-1116)
  IPR036872 CH domain superfamily [G3DSA:1.10.418.10] (25-188)
  IPR036872 CH domain superfamily [SSF47576] (33-197)

GO terms:
  GO:0005547 phosphatidylinositol-3,4,5-trisphosphate binding (F, IDA)
  GO:0005095 GTPase inhibitor activity (F, TAS)
  GO:0003779 actin binding (F, TAS)
  GO:0015629 actin cytoskeleton (C, TAS)
  GO:0007165 signal transduction (P, TAS)
  GO:0005829 cytosol (C, TAS)
  GO:0005886 plasma membrane (C, TAS)
  GO:0030667 secretory granule membrane (C, TAS)
  GO:0051015 actin filament binding (F, IDA)
  GO:0071933 Arp2/3 complex binding (F, IDA)
  GO:0034314 Arp2/3 complex-mediated actin nucleation (P, IDA)
  GO:0005737 cytoplasm (C, IDA)
  GO:0009986 cell surface (C, IDA)
  GO:0030027 lamellipodium (C, IDA)
  GO:0030175 filopodium (C, IDA)
  GO:0031267 small GTPase binding (F, IDA)
  GO:0032956 regulation of actin cytoskeleton organization (P, IDA)
  GO:0070493 thrombin-activated receptor signaling pathway (P, IDA)
  GO:0070062 extracellular exosome (C, HDA)
  GO:0005516 calmodulin binding (F, IPI)